Protein AF-0000000085012930 (afdb_homodimer)

Solvent-accessible surface area (backbone atoms only — not comparable to full-atom values): 17192 Å² total; per-residue (Å²): 130,87,69,68,70,46,66,66,47,45,48,47,48,32,53,52,50,41,43,54,53,31,50,56,53,44,70,64,42,48,64,59,41,26,70,72,63,74,41,51,68,67,51,46,51,52,53,49,32,33,73,73,61,33,30,29,58,66,48,34,12,64,72,69,70,45,59,57,70,59,38,47,52,45,49,52,50,36,33,74,70,51,27,32,43,77,38,71,30,88,90,38,75,84,40,59,32,45,40,67,29,75,58,22,49,51,49,50,52,49,45,51,53,50,47,45,50,53,47,44,74,74,52,56,82,52,56,62,69,50,44,50,51,29,36,52,30,49,53,56,46,51,60,57,63,74,49,56,75,60,57,62,53,50,58,56,66,74,92,129,86,70,68,70,46,67,68,47,45,47,48,49,32,53,52,49,41,44,54,52,30,49,55,52,44,69,64,42,47,64,57,41,25,70,72,64,74,42,50,69,68,52,48,50,50,52,48,33,33,73,72,63,33,29,29,57,65,47,34,13,62,73,70,68,44,58,56,71,58,39,46,53,46,48,52,51,36,33,74,72,52,27,34,40,77,40,70,30,89,90,39,75,84,40,58,32,45,42,67,31,75,59,23,49,51,48,50,53,50,44,51,55,50,46,47,50,52,47,43,74,74,52,57,81,53,55,61,69,49,42,51,51,29,36,53,29,49,53,55,46,51,60,56,63,71,50,57,74,59,57,62,52,49,59,56,66,74,94

InterPro domains:
  IPR000835 MarR-type HTH domain [PF12802] (39-95)
  IPR000835 MarR-type HTH domain [PS50995] (11-143)
  IPR000835 MarR-type HTH domain [SM00347] (32-131)
  IPR036388 Winged helix-like DNA-binding domain superfamily [G3DSA:1.10.10.10] (4-146)
  IPR036390 Winged helix DNA-binding domain superfamily [SSF46785] (5-145)
  IPR052526 HTH-type transcriptional regulators in bedaquiline tolerance [PTHR39515] (5-149)

Organism: Deinococcus geothermalis (strain DSM 11300 / CIP 105573 / AG-3a) (NCBI:txid319795)

Structure (mmCIF, N/CA/C/O backbone):
data_AF-0000000085012930-model_v1
#
loop_
_entity.id
_entity.type
_entity.pdbx_description
1 polymer 'Transcriptional regulator, MarR family'
#
loop_
_atom_site.group_PDB
_atom_site.id
_atom_site.type_symbol
_atom_site.label_atom_id
_atom_site.label_alt_id
_atom_site.label_comp_id
_atom_site.label_asym_id
_atom_site.label_entity_id
_atom_site.label_seq_id
_atom_site.pdbx_PDB_ins_code
_atom_site.Cartn_x
_atom_site.Cartn_y
_atom_site.Cartn_z
_atom_site.occupancy
_atom_site.B_iso_or_equiv
_atom_site.auth_seq_id
_atom_site.auth_comp_id
_atom_site.auth_asym_id
_atom_site.auth_atom_id
_atom_site.pdbx_PDB_model_num
ATOM 1 N N . MET A 1 1 ? 4.137 33.312 -6.48 1 32.06 1 MET A N 1
ATOM 2 C CA . MET A 1 1 ? 4.773 32.438 -7.473 1 32.06 1 MET A CA 1
ATOM 3 C C . MET A 1 1 ? 4.324 31 -7.305 1 32.06 1 MET A C 1
ATOM 5 O O . MET A 1 1 ? 4.531 30.391 -6.246 1 32.06 1 MET A O 1
ATOM 9 N N . SER A 1 2 ? 3.264 30.422 -7.773 1 41 2 SER A N 1
ATOM 10 C CA . SER A 1 2 ? 2.604 29.125 -7.887 1 41 2 SER A CA 1
ATOM 11 C C . SER A 1 2 ? 3.615 28.016 -8.141 1 41 2 SER A C 1
ATOM 13 O O . SER A 1 2 ? 3.941 27.719 -9.297 1 41 2 SER A O 1
ATOM 15 N N . SER A 1 3 ? 4.824 27.953 -7.504 1 46.06 3 SER A N 1
ATOM 16 C CA . SER A 1 3 ? 6.062 27.266 -7.855 1 46.06 3 SER A CA 1
ATOM 17 C C . SER A 1 3 ? 5.805 25.828 -8.281 1 46.06 3 SER A C 1
ATOM 19 O O . SER A 1 3 ? 5.082 25.094 -7.602 1 46.06 3 SER A O 1
ATOM 21 N N . SER A 1 4 ? 5.707 25.672 -9.547 1 53.28 4 SER A N 1
ATOM 22 C CA . SER A 1 4 ? 5.625 24.391 -10.234 1 53.28 4 SER A CA 1
ATOM 23 C C . SER A 1 4 ? 6.355 23.297 -9.453 1 53.28 4 SER A C 1
ATOM 25 O O . SER A 1 4 ? 7.512 23.484 -9.062 1 53.28 4 SER A O 1
ATOM 27 N N . PRO A 1 5 ? 5.547 22.484 -8.797 1 65.12 5 PRO A N 1
ATOM 28 C CA . PRO A 1 5 ? 6.254 21.469 -8.016 1 65.12 5 PRO A CA 1
ATOM 29 C C . PRO A 1 5 ? 7.492 20.938 -8.734 1 65.12 5 PRO A C 1
ATOM 31 O O . PRO A 1 5 ? 7.488 20.797 -9.961 1 65.12 5 PRO A O 1
ATOM 34 N N . SER A 1 6 ? 8.68 21.109 -8.164 1 75.75 6 SER A N 1
ATOM 35 C CA . SER A 1 6 ? 9.914 20.531 -8.664 1 75.75 6 SER A CA 1
ATOM 36 C C . SER A 1 6 ? 9.742 19.047 -8.961 1 75.75 6 SER A C 1
ATOM 38 O O . SER A 1 6 ? 8.828 18.406 -8.438 1 75.75 6 SER A O 1
ATOM 40 N N . PRO A 1 7 ? 10.352 18.625 -10 1 75.94 7 PRO A N 1
ATOM 41 C CA . PRO A 1 7 ? 10.32 17.188 -10.281 1 75.94 7 PRO A CA 1
ATOM 42 C C . PRO A 1 7 ? 10.438 16.344 -9.016 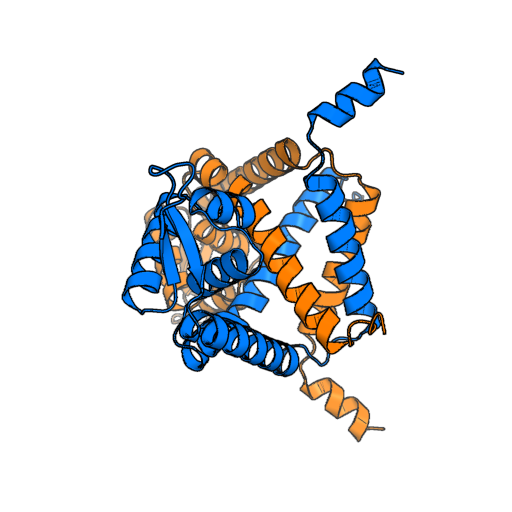1 75.94 7 PRO A C 1
ATOM 44 O O . PRO A 1 7 ? 9.773 15.312 -8.898 1 75.94 7 PRO A O 1
ATOM 47 N N . SER A 1 8 ? 11.203 16.922 -8.141 1 81.31 8 SER A N 1
ATOM 48 C CA . SER A 1 8 ? 11.352 16.203 -6.875 1 81.31 8 SER A CA 1
ATOM 49 C C . SER A 1 8 ? 10.062 16.234 -6.066 1 81.31 8 SER A C 1
ATOM 51 O O . SER A 1 8 ? 9.719 15.242 -5.402 1 81.31 8 SER A O 1
ATOM 53 N N . ASP A 1 9 ? 9.383 17.297 -6.273 1 89.31 9 ASP A N 1
ATOM 54 C CA . ASP A 1 9 ? 8.109 17.406 -5.566 1 89.31 9 ASP A CA 1
ATOM 55 C C . ASP A 1 9 ? 7.078 16.453 -6.145 1 89.31 9 ASP A C 1
ATOM 57 O O . ASP A 1 9 ? 6.301 15.844 -5.398 1 89.31 9 ASP A O 1
ATOM 61 N N . GLU A 1 10 ? 7.184 16.281 -7.453 1 94.12 10 GLU A N 1
ATOM 62 C CA . GLU A 1 10 ? 6.207 15.406 -8.094 1 94.12 10 GLU A CA 1
ATOM 63 C C . GLU A 1 10 ? 6.488 13.938 -7.762 1 94.12 10 GLU A C 1
ATOM 65 O O . GLU A 1 10 ? 5.559 13.141 -7.637 1 94.12 10 GLU A O 1
ATOM 70 N N . LEU A 1 11 ? 7.754 13.719 -7.637 1 95.25 11 LEU A N 1
ATOM 71 C CA . LEU A 1 11 ? 8.125 12.352 -7.281 1 95.25 11 LEU A CA 1
ATOM 72 C C . LEU A 1 11 ? 7.609 11.992 -5.891 1 95.25 11 LEU A C 1
ATOM 74 O O . LEU A 1 11 ? 7.023 10.922 -5.699 1 95.25 11 LEU A O 1
ATOM 78 N N . TYR A 1 12 ? 7.816 12.938 -5.02 1 93.25 12 TYR A N 1
ATOM 79 C CA . TYR A 1 12 ? 7.305 12.727 -3.67 1 93.25 12 TYR A CA 1
ATOM 80 C C . TYR A 1 12 ? 5.785 12.633 -3.67 1 93.25 12 TYR A C 1
ATOM 82 O O . TYR A 1 12 ? 5.211 11.781 -2.986 1 93.25 12 TYR A O 1
ATOM 90 N N . ALA A 1 13 ? 5.16 13.469 -4.422 1 93.25 13 ALA A N 1
ATOM 91 C CA . ALA A 1 13 ? 3.703 13.453 -4.539 1 93.25 13 ALA A CA 1
ATOM 92 C C . ALA A 1 13 ? 3.209 12.125 -5.105 1 93.25 13 ALA A C 1
ATOM 94 O O . ALA A 1 13 ? 2.182 11.602 -4.672 1 93.25 13 ALA A O 1
ATOM 95 N N . LEU A 1 14 ? 3.924 11.602 -6.02 1 96.25 14 LEU A N 1
ATOM 96 C CA . LEU A 1 14 ? 3.572 10.32 -6.621 1 96.25 14 LEU A CA 1
ATOM 97 C C . LEU A 1 14 ? 3.617 9.203 -5.586 1 96.25 14 LEU A C 1
ATOM 99 O O . LEU A 1 14 ? 2.688 8.398 -5.492 1 96.25 14 LEU A O 1
ATOM 103 N N . VAL A 1 15 ? 4.672 9.203 -4.824 1 94.75 15 VAL A N 1
ATOM 104 C CA . VAL A 1 15 ? 4.836 8.18 -3.791 1 94.75 15 VAL A CA 1
ATOM 105 C C . VAL A 1 15 ? 3.691 8.273 -2.785 1 94.75 15 VAL A C 1
ATOM 107 O O . VAL A 1 15 ? 3.049 7.273 -2.471 1 94.75 15 VAL A O 1
ATOM 110 N N . ARG A 1 16 ? 3.396 9.469 -2.377 1 89.56 16 ARG A N 1
ATOM 111 C CA . ARG A 1 16 ? 2.328 9.695 -1.409 1 89.56 16 ARG A CA 1
ATOM 112 C C . ARG A 1 16 ? 0.979 9.258 -1.975 1 89.56 16 ARG A C 1
ATOM 114 O O . ARG A 1 16 ? 0.188 8.617 -1.282 1 89.56 16 ARG A O 1
ATOM 121 N N . GLN A 1 17 ? 0.733 9.625 -3.158 1 92.25 17 GLN A N 1
ATOM 122 C CA . GLN A 1 17 ? -0.539 9.297 -3.795 1 92.25 17 GLN A CA 1
ATOM 123 C C . GLN A 1 17 ? -0.695 7.793 -3.971 1 92.25 17 GLN A C 1
ATOM 125 O O . GLN A 1 17 ? -1.785 7.25 -3.779 1 92.25 17 GLN A O 1
ATOM 130 N N . THR A 1 18 ? 0.34 7.109 -4.402 1 95.06 18 THR A N 1
ATOM 131 C CA . THR A 1 18 ? 0.319 5.66 -4.562 1 95.06 18 THR A CA 1
ATOM 132 C C . THR A 1 18 ? 0.008 4.973 -3.234 1 95.06 18 THR A C 1
ATOM 134 O O . THR A 1 18 ? -0.84 4.082 -3.176 1 95.06 18 THR A O 1
ATOM 137 N N . LEU A 1 19 ? 0.641 5.434 -2.18 1 90.88 19 LEU A N 1
ATOM 138 C CA . LEU A 1 19 ? 0.427 4.867 -0.853 1 90.88 19 LEU A CA 1
ATOM 139 C C . LEU A 1 19 ? -1.002 5.117 -0.38 1 90.88 19 LEU A C 1
ATOM 141 O O . LEU A 1 19 ? -1.626 4.234 0.213 1 90.88 19 LEU A O 1
ATOM 145 N N . ARG A 1 20 ? -1.507 6.305 -0.622 1 87.5 20 ARG A N 1
ATOM 146 C CA . ARG A 1 20 ? -2.877 6.641 -0.245 1 87.5 20 ARG A CA 1
ATOM 147 C C . ARG A 1 20 ? -3.877 5.738 -0.961 1 87.5 20 ARG A C 1
ATOM 149 O O . ARG A 1 20 ? -4.781 5.188 -0.333 1 87.5 20 ARG A O 1
ATOM 156 N N . LEU A 1 21 ? -3.701 5.598 -2.242 1 91.56 21 LEU A N 1
ATOM 157 C CA . LEU A 1 21 ? -4.605 4.766 -3.029 1 91.56 21 LEU A CA 1
ATOM 158 C C . LEU A 1 21 ? -4.512 3.305 -2.604 1 91.56 21 LEU A C 1
ATOM 160 O O . LEU A 1 21 ? -5.527 2.613 -2.51 1 91.56 21 LEU A O 1
ATOM 164 N N . SER A 1 22 ? -3.316 2.844 -2.346 1 92 22 SER A N 1
ATOM 165 C CA . SER A 1 22 ? -3.111 1.475 -1.888 1 92 22 SER A CA 1
ATOM 166 C C . SER A 1 22 ? -3.848 1.213 -0.578 1 92 22 SER A C 1
ATOM 168 O O . SER A 1 22 ? -4.41 0.133 -0.38 1 92 22 SER A O 1
ATOM 170 N N . ARG A 1 23 ? -3.854 2.129 0.326 1 86.94 23 ARG A N 1
ATOM 171 C CA . ARG A 1 23 ? -4.574 1.987 1.587 1 86.94 23 ARG A CA 1
ATOM 172 C C . ARG A 1 23 ? -6.074 1.853 1.348 1 86.94 23 ARG A C 1
ATOM 174 O O . ARG A 1 23 ? -6.746 1.062 2.014 1 86.94 23 ARG A O 1
ATOM 181 N N . ARG A 1 24 ? -6.578 2.596 0.46 1 87.06 24 ARG A N 1
ATOM 182 C CA . ARG A 1 24 ? -7.992 2.502 0.118 1 87.06 24 ARG A CA 1
ATOM 183 C C . ARG A 1 24 ? -8.328 1.125 -0.443 1 87.06 24 ARG A C 1
ATOM 185 O O . ARG A 1 24 ? -9.344 0.528 -0.071 1 87.06 24 ARG A O 1
ATOM 192 N N . PHE A 1 25 ? -7.508 0.643 -1.343 1 91.31 25 PHE A N 1
ATOM 193 C CA . PHE A 1 25 ? -7.711 -0.689 -1.903 1 91.31 25 PHE A CA 1
ATOM 194 C C . PHE A 1 25 ? -7.664 -1.749 -0.809 1 91.31 25 PHE A C 1
ATOM 196 O O . PHE A 1 25 ? -8.516 -2.639 -0.762 1 91.31 25 PHE A O 1
ATOM 203 N N . ARG A 1 26 ? -6.742 -1.675 0.074 1 88.12 26 ARG A N 1
ATOM 204 C CA . ARG A 1 26 ? -6.578 -2.648 1.148 1 88.12 26 ARG A CA 1
ATOM 205 C C . ARG A 1 26 ? -7.781 -2.633 2.086 1 88.12 26 ARG A C 1
ATOM 207 O O . ARG A 1 26 ? -8.219 -3.684 2.561 1 88.12 26 ARG A O 1
ATOM 214 N N . GLN A 1 27 ? -8.227 -1.513 2.383 1 84.44 27 GLN A N 1
ATOM 215 C CA . GLN A 1 27 ? -9.375 -1.372 3.271 1 84.44 27 GLN A CA 1
ATOM 216 C C . GLN A 1 27 ? -10.578 -2.143 2.738 1 84.44 27 GLN A C 1
ATOM 218 O O . GLN A 1 27 ? -11.367 -2.688 3.516 1 84.44 27 GLN A O 1
ATOM 223 N N . VAL A 1 28 ? -10.711 -2.162 1.451 1 87.25 28 VAL A N 1
ATOM 224 C CA . VAL A 1 28 ? -11.859 -2.793 0.809 1 87.25 28 VAL A CA 1
ATOM 225 C C . VAL A 1 28 ? -11.602 -4.285 0.63 1 87.25 28 VAL A C 1
ATOM 227 O O . VAL A 1 28 ? -12.523 -5.102 0.725 1 87.25 28 VAL A O 1
ATOM 230 N N . LEU A 1 29 ? -10.367 -4.633 0.455 1 88.94 29 LEU A N 1
ATOM 231 C CA . LEU A 1 29 ? -10.039 -5.984 0.017 1 88.94 29 LEU A CA 1
ATOM 232 C C . LEU A 1 29 ? -9.758 -6.891 1.211 1 88.94 29 LEU A C 1
ATOM 234 O O . LEU A 1 29 ? -10.148 -8.062 1.216 1 88.94 29 LEU A O 1
ATOM 238 N N . ASP A 1 30 ? -9.078 -6.43 2.193 1 86.75 30 ASP A N 1
ATOM 239 C CA . ASP A 1 30 ? -8.438 -7.289 3.184 1 86.75 30 ASP A CA 1
ATOM 240 C C . ASP A 1 30 ? -9.477 -8.109 3.949 1 86.75 30 ASP A C 1
ATOM 242 O O . ASP A 1 30 ? -9.477 -9.344 3.881 1 86.75 30 ASP A O 1
ATOM 246 N N . GLU A 1 31 ? -10.414 -7.465 4.594 1 83.38 31 GLU A N 1
ATOM 247 C CA . GLU A 1 31 ? -11.359 -8.172 5.453 1 83.38 31 GLU A CA 1
ATOM 248 C C . GLU A 1 31 ? -12.289 -9.07 4.637 1 83.38 31 GLU A C 1
ATOM 250 O O . GLU A 1 31 ? -12.422 -10.258 4.93 1 83.38 31 GLU A O 1
ATOM 255 N N . PRO A 1 32 ? -12.852 -8.57 3.531 1 84.38 32 PRO A N 1
ATOM 256 C CA . PRO A 1 32 ? -13.734 -9.438 2.746 1 84.38 32 PRO A CA 1
ATOM 257 C C . PRO A 1 32 ? -12.992 -10.625 2.137 1 84.38 32 PRO A C 1
ATOM 259 O O . PRO A 1 32 ? -13.555 -11.719 2.037 1 84.38 32 PRO A O 1
ATOM 262 N N . LEU A 1 33 ? -11.805 -10.43 1.778 1 85.06 33 LEU A N 1
ATOM 263 C CA . LEU A 1 33 ? -11.031 -11.516 1.191 1 85.06 33 LEU A CA 1
ATOM 264 C C . LEU A 1 33 ? -10.711 -12.578 2.236 1 85.06 33 LEU A C 1
ATOM 266 O O . LEU A 1 33 ? -10.867 -13.773 1.979 1 85.06 33 LEU A O 1
ATOM 270 N N . GLU A 1 34 ? -10.328 -12.102 3.381 1 85.62 34 GLU A N 1
ATOM 271 C CA . GLU A 1 34 ? -10.047 -13.031 4.477 1 85.62 34 GLU A CA 1
ATOM 272 C C . GLU A 1 34 ? -11.289 -13.836 4.84 1 85.62 34 GLU A C 1
ATOM 274 O O . GLU A 1 34 ? -11.203 -15.039 5.109 1 85.62 34 GLU A O 1
ATOM 279 N N . GLN A 1 35 ? -12.375 -13.195 4.816 1 85.31 35 GLN A N 1
ATOM 280 C CA . GLN A 1 35 ? -13.625 -13.859 5.152 1 85.31 35 GLN A CA 1
ATOM 281 C C . GLN A 1 35 ? -14.031 -14.852 4.066 1 85.31 35 GLN A C 1
ATOM 283 O O . GLN A 1 35 ? -14.555 -15.922 4.367 1 85.31 35 GLN A O 1
ATOM 288 N N . ALA A 1 36 ? -13.719 -14.555 2.867 1 82.38 36 ALA A N 1
ATOM 289 C CA . ALA A 1 36 ? -14.164 -15.367 1.738 1 82.38 36 ALA A CA 1
ATOM 290 C C . ALA A 1 36 ? -13.297 -16.609 1.594 1 82.38 36 ALA A C 1
ATOM 292 O O . ALA A 1 36 ? -13.773 -17.672 1.174 1 82.38 36 ALA A O 1
ATOM 293 N N . VAL A 1 37 ? -12.008 -16.578 1.907 1 81.75 37 VAL A N 1
ATOM 294 C CA . VAL A 1 37 ? -11.133 -17.688 1.56 1 81.75 37 VAL A CA 1
ATOM 295 C C . VAL A 1 37 ? -10.336 -18.125 2.785 1 81.75 37 VAL A C 1
ATOM 297 O O . VAL A 1 37 ? -9.594 -19.109 2.734 1 81.75 37 VAL A O 1
ATOM 300 N N . ASN A 1 38 ? -10.477 -17.531 3.895 1 86 38 ASN A N 1
ATOM 301 C CA . ASN A 1 38 ? -9.797 -17.812 5.152 1 86 38 ASN A CA 1
ATOM 302 C C . ASN A 1 38 ? -8.289 -17.672 5.023 1 86 38 ASN A C 1
ATOM 304 O O . ASN A 1 38 ? -7.531 -18.516 5.52 1 86 38 ASN A O 1
ATOM 308 N N . LEU A 1 39 ? -7.777 -16.891 4.188 1 89.56 39 LEU A N 1
ATOM 309 C CA . LEU A 1 39 ? -6.379 -16.5 3.998 1 89.56 39 LEU A CA 1
ATOM 310 C C . LEU A 1 39 ? -6.215 -14.992 4.086 1 89.56 39 LEU A C 1
ATOM 312 O O . LEU A 1 39 ? -7.059 -14.242 3.592 1 89.56 39 LEU A O 1
ATOM 316 N N . ASN A 1 40 ? -5.156 -14.594 4.727 1 86 40 ASN A N 1
ATOM 317 C CA . ASN A 1 40 ? -4.871 -13.164 4.703 1 86 40 ASN A CA 1
ATOM 318 C C . ASN A 1 40 ? -4.098 -12.766 3.447 1 86 40 ASN A C 1
ATOM 320 O O . ASN A 1 40 ? -3.703 -13.625 2.658 1 86 40 ASN A O 1
ATOM 324 N N . THR A 1 41 ? -3.922 -11.516 3.291 1 84.44 41 THR A N 1
ATOM 325 C CA . THR A 1 41 ? -3.373 -10.969 2.057 1 84.44 41 THR A CA 1
ATOM 326 C C . THR A 1 41 ? -1.965 -11.508 1.807 1 84.44 41 THR A C 1
ATOM 328 O O . THR A 1 41 ? -1.603 -11.805 0.668 1 84.44 41 THR A O 1
ATOM 331 N N . LYS A 1 42 ? -1.165 -11.602 2.871 1 88.56 42 LYS A N 1
ATOM 332 C CA . LYS A 1 42 ? 0.196 -12.102 2.689 1 88.56 42 LYS A CA 1
ATOM 333 C C . LYS A 1 42 ? 0.194 -13.57 2.273 1 88.56 42 LYS A C 1
ATOM 335 O O . LYS A 1 42 ? 1.013 -13.984 1.452 1 88.56 42 LYS A O 1
ATOM 340 N N . GLU A 1 43 ? -0.631 -14.297 2.873 1 91.69 43 GLU A N 1
ATOM 341 C CA . GLU A 1 43 ? -0.768 -15.703 2.514 1 91.69 43 GLU A CA 1
ATOM 342 C C . GLU A 1 43 ? -1.199 -15.867 1.059 1 91.69 43 GLU A C 1
ATOM 344 O O . GLU A 1 43 ? -0.684 -16.719 0.343 1 91.69 43 GLU A O 1
ATOM 349 N N . VAL A 1 44 ? -2.074 -15.039 0.645 1 88.62 44 VAL A N 1
ATOM 350 C CA . VAL A 1 44 ? -2.545 -15.039 -0.737 1 88.62 44 VAL A CA 1
ATOM 351 C C . VAL A 1 44 ? -1.389 -14.711 -1.678 1 88.62 44 VAL A C 1
ATOM 353 O O . VAL A 1 44 ? -1.233 -15.344 -2.725 1 88.62 44 VAL A O 1
ATOM 356 N N . LEU A 1 45 ? -0.654 -13.773 -1.323 1 89.19 45 LEU A N 1
ATOM 357 C CA . LEU A 1 45 ? 0.494 -13.375 -2.133 1 89.19 45 LEU A CA 1
ATOM 358 C C . LEU A 1 45 ? 1.473 -14.539 -2.289 1 89.19 45 LEU A C 1
ATOM 360 O O . LEU A 1 45 ? 1.986 -14.773 -3.385 1 89.19 45 LEU A O 1
ATOM 364 N N . VAL A 1 46 ? 1.705 -15.227 -1.211 1 92.69 46 VAL A N 1
ATOM 365 C CA . VAL A 1 46 ? 2.639 -16.344 -1.237 1 92.69 46 VAL A CA 1
ATOM 366 C C . VAL A 1 46 ? 2.098 -17.453 -2.143 1 92.69 46 VAL A C 1
ATOM 368 O O . VAL A 1 46 ? 2.814 -17.969 -3.006 1 92.69 46 VAL A O 1
ATOM 371 N N . LEU A 1 47 ? 0.837 -17.781 -1.994 1 92.56 47 LEU A N 1
ATOM 372 C CA . LEU A 1 47 ? 0.22 -18.766 -2.861 1 92.56 47 LEU A CA 1
ATOM 373 C C . LEU A 1 47 ? 0.329 -18.359 -4.324 1 92.56 47 LEU A C 1
ATOM 375 O O . LEU A 1 47 ? 0.638 -19.188 -5.188 1 92.56 47 LEU A O 1
ATOM 379 N N . GLY A 1 48 ? 0.057 -17.141 -4.492 1 90.62 48 GLY A N 1
ATOM 380 C CA . GLY A 1 48 ? 0.125 -16.625 -5.848 1 90.62 48 GLY A CA 1
ATOM 381 C C . GLY A 1 48 ? 1.513 -16.719 -6.453 1 90.62 48 GLY A C 1
ATOM 382 O O . GLY A 1 48 ? 1.663 -17.094 -7.617 1 90.62 48 GLY A O 1
ATOM 383 N N . ALA A 1 49 ? 2.455 -16.375 -5.73 1 91.69 49 ALA A N 1
ATOM 384 C CA . ALA A 1 49 ? 3.832 -16.438 -6.215 1 91.69 49 ALA A CA 1
ATOM 385 C C . ALA A 1 49 ? 4.223 -17.859 -6.57 1 91.69 49 ALA A C 1
ATOM 387 O O . ALA A 1 49 ? 4.832 -18.109 -7.613 1 91.69 49 ALA A O 1
ATOM 388 N N . VAL A 1 50 ? 3.867 -18.766 -5.738 1 92.88 50 VAL A N 1
ATOM 389 C CA . VAL A 1 50 ? 4.191 -20.172 -5.988 1 92.88 50 VAL A CA 1
ATOM 390 C C . VAL A 1 50 ? 3.492 -20.641 -7.262 1 92.88 50 VAL A C 1
ATOM 392 O O . VAL A 1 50 ? 4.094 -21.328 -8.086 1 92.88 50 VAL A O 1
ATOM 395 N N . MET 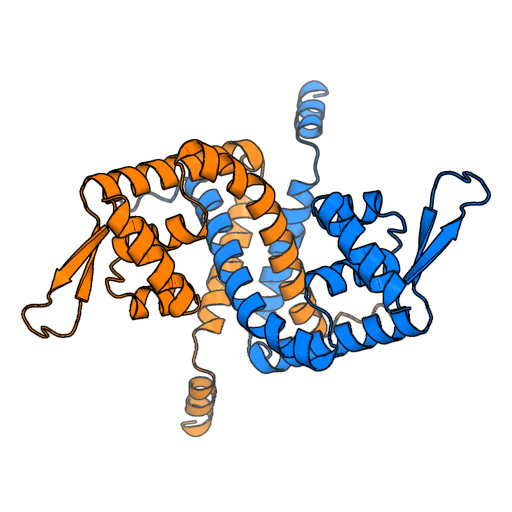A 1 51 ? 2.303 -20.234 -7.375 1 88.62 51 MET A N 1
ATOM 396 C CA . MET A 1 51 ? 1.546 -20.594 -8.57 1 88.62 51 MET A CA 1
ATOM 397 C C . MET A 1 51 ? 2.211 -20.031 -9.82 1 88.62 51 MET A C 1
ATOM 399 O O . MET A 1 51 ? 2.164 -20.641 -10.891 1 88.62 51 MET A O 1
ATOM 403 N N . ASP A 1 52 ? 2.811 -18.891 -9.68 1 88 52 ASP A N 1
ATOM 404 C CA . ASP A 1 52 ? 3.441 -18.203 -10.805 1 88 52 ASP A CA 1
ATOM 405 C C . ASP A 1 52 ? 4.824 -18.781 -11.094 1 88 52 ASP A C 1
ATOM 407 O O . ASP A 1 52 ? 5.496 -18.359 -12.031 1 88 52 ASP A O 1
ATOM 411 N N . GLY A 1 53 ? 5.273 -19.672 -10.273 1 89.25 53 GLY A N 1
ATOM 412 C CA . GLY A 1 53 ? 6.5 -20.391 -10.586 1 89.25 53 GLY A CA 1
ATOM 413 C C . GLY A 1 53 ? 7.637 -20.062 -9.641 1 89.25 53 GLY A C 1
ATOM 414 O O . GLY A 1 53 ? 8.734 -20.609 -9.773 1 89.25 53 GLY A O 1
ATOM 415 N N . PHE A 1 54 ? 7.406 -19.141 -8.75 1 92.12 54 PHE A N 1
ATOM 416 C CA . PHE A 1 54 ? 8.406 -18.891 -7.715 1 92.12 54 PHE A CA 1
ATOM 417 C C . PHE A 1 54 ? 8.359 -19.984 -6.652 1 92.12 54 PHE A C 1
ATOM 419 O O . PHE A 1 54 ? 7.559 -19.922 -5.719 1 92.12 54 PHE A O 1
ATOM 426 N N . ASP A 1 55 ? 9.242 -20.922 -6.758 1 90.19 55 ASP A N 1
ATOM 427 C CA . ASP A 1 55 ? 9.016 -22.203 -6.078 1 90.19 55 ASP A CA 1
ATOM 428 C C . ASP A 1 55 ? 9.961 -22.359 -4.887 1 90.19 55 ASP A C 1
ATOM 430 O O . ASP A 1 55 ? 10.148 -23.469 -4.383 1 90.19 55 ASP A O 1
ATOM 434 N N . THR A 1 56 ? 10.641 -21.344 -4.438 1 90.94 56 THR A N 1
ATOM 435 C CA . THR A 1 56 ? 11.406 -21.359 -3.195 1 90.94 56 THR A CA 1
ATOM 436 C C . THR A 1 56 ? 11.016 -20.188 -2.299 1 90.94 56 THR A C 1
ATOM 438 O O . THR A 1 56 ? 10.586 -19.141 -2.789 1 90.94 56 THR A O 1
ATOM 441 N N . PRO A 1 57 ? 11.172 -20.453 -0.994 1 90.62 57 PRO A N 1
ATOM 442 C CA . PRO A 1 57 ? 10.906 -19.312 -0.1 1 90.62 57 PRO A CA 1
ATOM 443 C C . PRO A 1 57 ? 11.695 -18.062 -0.471 1 90.62 57 PRO A C 1
ATOM 445 O O . PRO A 1 57 ? 11.172 -16.953 -0.39 1 90.62 57 PRO A O 1
ATOM 448 N N . GLY A 1 58 ? 12.914 -18.234 -0.909 1 90.88 58 GLY A N 1
ATOM 449 C CA . GLY A 1 58 ? 13.742 -17.125 -1.336 1 90.88 58 GLY A CA 1
ATOM 450 C C . GLY A 1 58 ? 13.211 -16.406 -2.564 1 90.88 58 GLY A C 1
ATOM 451 O O . GLY A 1 58 ? 13.164 -15.18 -2.607 1 90.88 58 GLY A O 1
ATOM 452 N N . ALA A 1 59 ? 12.758 -17.172 -3.537 1 91.19 59 ALA A N 1
ATOM 453 C CA . ALA A 1 59 ? 12.195 -16.609 -4.762 1 91.19 59 ALA A CA 1
ATOM 454 C C . ALA A 1 59 ? 10.891 -15.875 -4.48 1 91.19 59 ALA A C 1
ATOM 456 O O . ALA A 1 59 ? 10.625 -14.82 -5.062 1 91.19 59 ALA A O 1
ATOM 457 N N . VAL A 1 60 ? 10.109 -16.438 -3.6 1 92.38 60 VAL A N 1
ATOM 458 C CA . VAL A 1 60 ? 8.844 -15.82 -3.215 1 92.38 60 VAL A CA 1
ATOM 459 C C . VAL A 1 60 ? 9.109 -14.5 -2.502 1 92.38 60 VAL A C 1
ATOM 461 O O . VAL A 1 60 ? 8.477 -13.484 -2.807 1 92.38 60 VAL A O 1
ATOM 464 N N . ALA A 1 61 ? 10.055 -14.547 -1.599 1 91.06 61 ALA A N 1
ATOM 465 C CA . ALA A 1 61 ? 10.422 -13.344 -0.844 1 91.06 61 ALA A CA 1
ATOM 466 C C . ALA A 1 61 ? 10.883 -12.234 -1.775 1 91.06 61 ALA A C 1
ATOM 468 O O . ALA A 1 61 ? 10.445 -11.086 -1.649 1 91.06 61 ALA A O 1
ATOM 469 N N . GLU A 1 62 ? 11.688 -12.531 -2.762 1 85.94 62 GLU A N 1
ATOM 470 C CA . GLU A 1 62 ? 12.219 -11.562 -3.717 1 85.94 62 GLU A CA 1
ATOM 471 C C . GLU A 1 62 ? 11.117 -11.016 -4.621 1 85.94 62 GLU A C 1
ATOM 473 O O . GLU A 1 62 ? 11.07 -9.82 -4.887 1 85.94 62 GLU A O 1
ATOM 478 N N . HIS A 1 63 ? 10.273 -11.906 -4.996 1 82.88 63 HIS A N 1
ATOM 479 C CA . HIS A 1 63 ? 9.203 -11.531 -5.918 1 82.88 63 HIS A CA 1
ATOM 480 C C . HIS A 1 63 ? 8.266 -10.516 -5.289 1 82.88 63 HIS A C 1
ATOM 482 O O . HIS A 1 63 ? 7.863 -9.547 -5.938 1 82.88 63 HIS A O 1
ATOM 488 N N . HIS A 1 64 ? 7.879 -10.727 -4.051 1 82.81 64 HIS A N 1
ATOM 489 C CA . HIS A 1 64 ? 6.898 -9.859 -3.404 1 82.81 64 HIS A CA 1
ATOM 490 C C . HIS A 1 64 ? 7.582 -8.836 -2.502 1 82.81 64 HIS A C 1
ATOM 492 O O . HIS A 1 64 ? 6.91 -8.031 -1.85 1 82.81 64 HIS A O 1
ATOM 498 N N . ARG A 1 65 ? 8.898 -8.898 -2.447 1 79.12 65 ARG A N 1
ATOM 499 C CA . ARG A 1 65 ? 9.656 -7.996 -1.587 1 79.12 65 ARG A CA 1
ATOM 500 C C . ARG A 1 65 ? 9.195 -8.102 -0.139 1 79.12 65 ARG A C 1
ATOM 502 O O . ARG A 1 65 ? 8.859 -7.094 0.487 1 79.12 65 ARG A O 1
ATOM 509 N N . LEU A 1 66 ? 9.078 -9.234 0.338 1 85.56 66 LEU A N 1
ATOM 510 C CA . LEU A 1 66 ? 8.758 -9.57 1.723 1 85.56 66 LEU A CA 1
ATOM 511 C C . LEU A 1 66 ? 9.984 -10.102 2.451 1 85.56 66 LEU A C 1
ATOM 513 O O . LEU A 1 66 ? 10.859 -10.719 1.835 1 85.56 66 LEU A O 1
ATOM 517 N N . PRO A 1 67 ? 10.055 -9.852 3.787 1 85.44 67 PRO A N 1
ATOM 518 C CA . PRO A 1 67 ? 11.148 -10.453 4.559 1 85.44 67 PRO A CA 1
ATOM 519 C C . PRO A 1 67 ? 11.125 -11.984 4.52 1 85.44 67 PRO A C 1
ATOM 521 O O . PRO A 1 67 ? 10.062 -12.586 4.621 1 85.44 67 PRO A O 1
ATOM 524 N N . ALA A 1 68 ? 12.305 -12.586 4.402 1 89.81 68 ALA A N 1
ATOM 525 C CA . ALA A 1 68 ? 12.438 -14.039 4.27 1 89.81 68 ALA A CA 1
ATOM 526 C C . ALA A 1 68 ? 11.805 -14.758 5.457 1 89.81 68 ALA A C 1
ATOM 528 O O . ALA A 1 68 ? 11.094 -15.742 5.285 1 89.81 68 ALA A O 1
ATOM 529 N N . PRO A 1 69 ? 12.023 -14.266 6.637 1 92.81 69 PRO A N 1
ATOM 530 C CA . PRO A 1 69 ? 11.398 -14.945 7.773 1 92.81 69 PRO A CA 1
ATOM 531 C C . PRO A 1 69 ? 9.875 -14.938 7.699 1 92.81 69 PRO A C 1
ATOM 533 O O . PRO A 1 69 ? 9.227 -15.898 8.125 1 92.81 69 PRO A O 1
ATOM 536 N N . THR A 1 70 ? 9.328 -13.859 7.172 1 92.5 70 THR A N 1
ATOM 537 C CA . THR A 1 70 ? 7.887 -13.75 7 1 92.5 70 THR A CA 1
ATOM 538 C C . THR A 1 70 ? 7.379 -14.789 6.004 1 92.5 70 THR A C 1
ATOM 540 O O . THR A 1 70 ? 6.391 -15.484 6.266 1 92.5 70 THR A O 1
ATOM 543 N N . VAL A 1 71 ? 8.055 -14.898 4.906 1 94.25 71 VAL A N 1
ATOM 544 C CA . VAL A 1 71 ? 7.672 -15.852 3.873 1 94.25 71 VAL A CA 1
ATOM 545 C C . VAL A 1 71 ? 7.793 -17.281 4.41 1 94.25 71 VAL A C 1
ATOM 547 O O . VAL A 1 71 ? 6.91 -18.109 4.188 1 94.25 71 VAL A O 1
ATOM 550 N N . THR A 1 72 ? 8.852 -17.547 5.133 1 94 72 THR A N 1
ATOM 551 C CA . THR A 1 72 ? 9.07 -18.875 5.691 1 94 72 THR A CA 1
ATOM 552 C C . THR A 1 72 ? 7.941 -19.266 6.645 1 94 72 THR A C 1
ATOM 554 O O . THR A 1 72 ? 7.426 -20.375 6.594 1 94 72 THR A O 1
ATOM 557 N N . ARG A 1 73 ? 7.578 -18.344 7.445 1 95.81 73 ARG A N 1
ATOM 558 C CA . ARG A 1 73 ? 6.48 -18.578 8.383 1 95.81 73 ARG A CA 1
ATOM 559 C C . ARG A 1 73 ? 5.18 -18.859 7.637 1 95.81 73 ARG A C 1
ATOM 561 O O . ARG A 1 73 ? 4.441 -19.781 7.996 1 95.81 73 ARG A O 1
ATOM 568 N N . ILE A 1 74 ? 4.953 -18.109 6.66 1 95.56 74 ILE A N 1
ATOM 569 C CA . ILE A 1 74 ? 3.719 -18.234 5.895 1 95.56 74 ILE A CA 1
ATOM 570 C C . ILE A 1 74 ? 3.719 -19.562 5.145 1 95.56 74 ILE A C 1
ATOM 572 O O . ILE A 1 74 ? 2.701 -20.266 5.098 1 95.56 74 ILE A O 1
ATOM 576 N N . VAL A 1 75 ? 4.832 -19.891 4.598 1 95.25 75 VAL A N 1
ATOM 577 C CA . VAL A 1 75 ? 4.965 -21.156 3.881 1 95.25 75 VAL A CA 1
ATOM 578 C C . VAL A 1 75 ? 4.695 -22.328 4.832 1 95.25 75 VAL A C 1
ATOM 580 O O . VAL A 1 75 ? 3.957 -23.25 4.496 1 95.25 75 VAL A O 1
ATOM 583 N N . SER A 1 76 ? 5.297 -22.297 5.973 1 95.69 76 SER A N 1
ATOM 584 C CA . SER A 1 76 ? 5.082 -23.328 6.973 1 95.69 76 SER A CA 1
ATOM 585 C C . SER A 1 76 ? 3.607 -23.438 7.352 1 95.69 76 SER A C 1
ATOM 587 O O . SER A 1 76 ? 3.064 -24.531 7.461 1 95.69 76 SER A O 1
ATOM 589 N N . LYS A 1 77 ? 2.996 -22.328 7.516 1 95.75 77 LYS A N 1
ATOM 590 C CA . LYS A 1 77 ? 1.577 -22.281 7.855 1 95.75 77 LYS A CA 1
ATOM 591 C C . LYS A 1 77 ? 0.728 -22.891 6.742 1 95.75 77 LYS A C 1
ATOM 593 O O . LYS A 1 77 ? -0.14 -23.734 7 1 95.75 77 LYS A O 1
ATOM 598 N N . LEU A 1 78 ? 0.992 -22.5 5.543 1 95.81 78 LEU A N 1
ATOM 599 C CA . LEU A 1 78 ? 0.223 -22.969 4.395 1 95.81 78 LEU A CA 1
ATOM 600 C C . LEU A 1 78 ? 0.448 -24.453 4.156 1 95.81 78 LEU A C 1
ATOM 602 O O . LEU A 1 78 ? -0.469 -25.172 3.742 1 95.81 78 LEU A O 1
ATOM 606 N N . ALA A 1 79 ? 1.698 -24.875 4.383 1 95.31 79 ALA A N 1
ATOM 607 C CA . ALA A 1 79 ? 1.99 -26.312 4.301 1 95.31 79 ALA A CA 1
ATOM 608 C C . ALA A 1 79 ? 1.222 -27.094 5.367 1 95.31 79 ALA A C 1
ATOM 610 O O . ALA A 1 79 ? 0.677 -28.156 5.09 1 95.31 79 ALA A O 1
ATOM 611 N N . GLY A 1 80 ? 1.231 -26.547 6.527 1 95.5 80 GLY A N 1
ATOM 612 C CA . GLY A 1 80 ? 0.472 -27.156 7.613 1 95.5 80 GLY A CA 1
ATOM 613 C C . GLY A 1 80 ? -1.014 -27.25 7.32 1 95.5 80 GLY A C 1
ATOM 614 O O . GLY A 1 80 ? -1.691 -28.156 7.801 1 95.5 80 GLY A O 1
ATOM 615 N N . GLN A 1 81 ? -1.542 -26.328 6.473 1 94.88 81 GLN A N 1
ATOM 616 C CA . GLN A 1 81 ? -2.951 -26.297 6.094 1 94.88 81 GLN A CA 1
ATOM 617 C C . GLN A 1 81 ? -3.211 -27.172 4.867 1 94.88 81 GLN A C 1
ATOM 619 O O . GLN A 1 81 ? -4.348 -27.266 4.398 1 94.88 81 GLN A O 1
ATOM 624 N N . GLY A 1 82 ? -2.113 -27.766 4.316 1 95.75 82 GLY A N 1
ATOM 625 C CA . GLY A 1 82 ? -2.24 -28.656 3.172 1 95.75 82 GLY A CA 1
ATOM 626 C C . GLY A 1 82 ? -2.389 -27.922 1.855 1 95.75 82 GLY A C 1
ATOM 627 O O . GLY A 1 82 ? -2.83 -28.5 0.86 1 95.75 82 GLY A O 1
ATOM 628 N N . LEU A 1 83 ? -2.061 -26.672 1.799 1 95.88 83 LEU A N 1
ATOM 629 C CA . LEU A 1 83 ? -2.227 -25.875 0.594 1 95.88 83 LEU A CA 1
ATOM 630 C C . LEU A 1 83 ? -0.944 -25.859 -0.231 1 95.88 83 LEU A C 1
ATOM 632 O O . LEU A 1 83 ? -0.977 -25.578 -1.433 1 95.88 83 LEU A O 1
ATOM 636 N N . LEU A 1 84 ? 0.14 -26.031 0.493 1 95.31 84 LEU A N 1
ATOM 637 C CA . LEU A 1 84 ? 1.47 -26.094 -0.105 1 95.31 84 LEU A CA 1
ATOM 638 C C . LEU A 1 84 ? 2.188 -27.375 0.305 1 95.31 84 LEU A C 1
ATOM 640 O O . LEU A 1 84 ? 1.885 -27.953 1.352 1 95.31 84 LEU A O 1
ATOM 644 N N . GLU A 1 85 ? 3.078 -27.812 -0.498 1 95.12 85 GLU A N 1
ATOM 645 C CA . GLU A 1 85 ? 3.979 -28.906 -0.137 1 95.12 85 GLU A CA 1
ATOM 646 C C . GLU A 1 85 ? 5.422 -28.578 -0.512 1 95.12 85 GLU A C 1
ATOM 648 O O . GLU A 1 85 ? 5.668 -27.828 -1.451 1 95.12 85 GLU A O 1
ATOM 653 N N . ARG A 1 86 ? 6.258 -29.078 0.297 1 91.44 86 ARG A N 1
ATOM 654 C CA . ARG A 1 86 ? 7.688 -28.969 0.025 1 91.44 86 ARG A CA 1
ATOM 655 C C . ARG A 1 86 ? 8.203 -30.234 -0.663 1 91.44 86 ARG A C 1
ATOM 657 O O . ARG A 1 86 ? 7.926 -31.344 -0.214 1 91.44 86 ARG A O 1
ATOM 664 N N . ILE A 1 87 ? 8.758 -29.938 -1.804 1 88.19 87 ILE A N 1
ATOM 665 C CA . ILE A 1 87 ? 9.266 -31.094 -2.551 1 88.19 87 ILE A CA 1
ATOM 666 C C . ILE A 1 87 ? 10.789 -31 -2.646 1 88.19 87 ILE A C 1
ATOM 668 O O . ILE A 1 87 ? 11.344 -29.938 -2.92 1 88.19 87 ILE A O 1
ATOM 672 N N . SER A 1 88 ? 11.414 -32.094 -2.195 1 80.94 88 SER A N 1
ATOM 673 C CA . SER A 1 88 ? 12.875 -32.156 -2.287 1 80.94 88 SER A CA 1
ATOM 674 C C . SER A 1 88 ? 13.336 -32.125 -3.738 1 80.94 88 SER A C 1
ATOM 676 O O . SER A 1 88 ? 12.703 -32.719 -4.609 1 80.94 88 SER A O 1
ATOM 678 N N . ASP A 1 89 ? 14.18 -31.156 -4.047 1 72.44 89 ASP A N 1
ATOM 679 C CA . ASP A 1 89 ? 14.805 -31.109 -5.363 1 72.44 89 ASP A CA 1
ATOM 680 C C . ASP A 1 89 ? 15.781 -32.281 -5.551 1 72.44 89 ASP A C 1
ATOM 682 O O . ASP A 1 89 ? 16.734 -32.438 -4.773 1 72.44 89 ASP A O 1
ATOM 686 N N . PRO A 1 90 ? 15.422 -33.094 -6.469 1 73.25 90 PRO A N 1
ATOM 687 C CA . PRO A 1 90 ? 16.312 -34.25 -6.68 1 73.25 90 PRO A CA 1
ATOM 688 C C . PRO A 1 90 ? 17.75 -33.812 -6.988 1 73.25 90 PRO A C 1
ATOM 690 O O . PRO A 1 90 ? 18.703 -34.531 -6.68 1 73.25 90 PRO A O 1
ATOM 693 N N . ALA A 1 91 ? 17.859 -32.688 -7.613 1 75.75 91 ALA A N 1
ATOM 694 C CA . ALA A 1 91 ? 19.188 -32.25 -8.023 1 75.75 91 ALA A CA 1
ATOM 695 C C . ALA A 1 91 ? 19.906 -31.531 -6.879 1 75.75 91 ALA A C 1
ATOM 697 O O . ALA A 1 91 ? 21.125 -31.391 -6.895 1 75.75 91 ALA A O 1
ATOM 698 N N . ASP A 1 92 ? 19.203 -31.016 -6.062 1 71.5 92 ASP A N 1
ATOM 699 C CA . ASP A 1 92 ? 19.75 -30.344 -4.891 1 71.5 92 ASP A CA 1
ATOM 700 C C . ASP A 1 92 ? 18.922 -30.625 -3.645 1 71.5 92 ASP A C 1
ATOM 702 O O . ASP A 1 92 ? 17.953 -29.938 -3.367 1 71.5 92 ASP A O 1
ATOM 706 N N . LEU A 1 93 ? 19.328 -31.672 -2.955 1 66.94 93 LEU A N 1
ATOM 707 C CA . LEU A 1 93 ? 18.562 -32.188 -1.83 1 66.94 93 LEU A CA 1
ATOM 708 C C . LEU A 1 93 ? 18.406 -31.141 -0.737 1 66.94 93 LEU A C 1
ATOM 710 O O . LEU A 1 93 ? 17.547 -31.266 0.125 1 66.94 93 LEU A O 1
ATOM 714 N N . ARG A 1 94 ? 19.219 -30.078 -0.896 1 66.62 94 ARG A N 1
ATOM 715 C CA . ARG A 1 94 ? 19.156 -29.031 0.127 1 66.62 94 ARG A CA 1
ATOM 716 C C . ARG A 1 94 ? 18.109 -27.984 -0.225 1 66.62 94 ARG A C 1
ATOM 718 O O . ARG A 1 94 ? 17.688 -27.203 0.634 1 66.62 94 ARG A O 1
ATOM 725 N N . ARG A 1 95 ? 17.703 -28.141 -1.394 1 74 95 ARG A N 1
ATOM 726 C CA . ARG A 1 95 ? 16.766 -27.125 -1.82 1 74 95 ARG A CA 1
ATOM 727 C C . ARG A 1 95 ? 15.328 -27.656 -1.812 1 74 95 ARG A C 1
ATOM 729 O O . ARG A 1 95 ? 15.062 -28.719 -2.375 1 74 95 ARG A O 1
ATOM 736 N N . GLN A 1 96 ? 14.57 -27.125 -0.896 1 80.69 96 GLN A N 1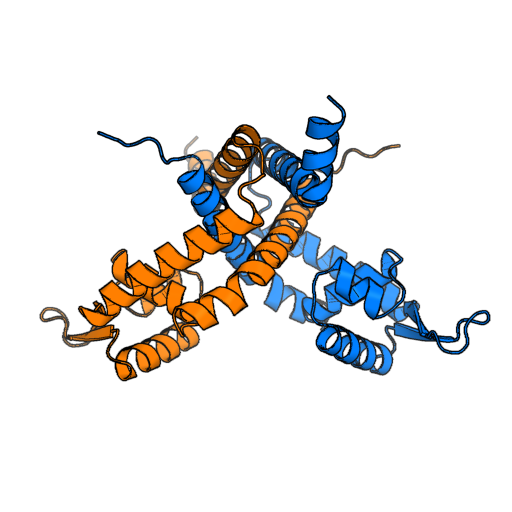
ATOM 737 C CA . GLN A 1 96 ? 13.156 -27.469 -0.915 1 80.69 96 GLN A CA 1
ATOM 738 C C . GLN A 1 96 ? 12.367 -26.531 -1.82 1 80.69 96 GLN A C 1
ATOM 740 O O . GLN A 1 96 ? 12.531 -25.312 -1.739 1 80.69 96 GLN A O 1
ATOM 745 N N . ARG A 1 97 ? 11.766 -27.219 -2.834 1 91.06 97 ARG A N 1
ATOM 746 C CA . ARG A 1 97 ? 10.914 -26.469 -3.744 1 91.06 97 ARG A CA 1
ATOM 747 C C . ARG A 1 97 ? 9.469 -26.453 -3.258 1 91.06 97 ARG A C 1
ATOM 749 O O . ARG A 1 97 ? 9.023 -27.391 -2.6 1 91.06 97 ARG A O 1
ATOM 756 N N . LEU A 1 98 ? 8.797 -25.375 -3.516 1 94.75 98 LEU A N 1
ATOM 757 C CA . LEU A 1 98 ? 7.406 -25.203 -3.113 1 94.75 98 LEU A CA 1
ATOM 758 C C . LEU A 1 98 ? 6.465 -25.516 -4.27 1 94.75 98 LEU A C 1
ATOM 760 O O . LEU A 1 98 ? 6.723 -25.125 -5.41 1 94.75 98 LEU A O 1
ATOM 764 N N . ARG A 1 99 ? 5.48 -26.297 -3.98 1 94.5 99 ARG A N 1
ATOM 765 C CA . ARG A 1 99 ? 4.426 -26.594 -4.945 1 94.5 99 ARG A CA 1
ATOM 766 C C . ARG A 1 99 ? 3.049 -26.484 -4.301 1 94.5 99 ARG A C 1
ATOM 768 O O . ARG A 1 99 ? 2.869 -26.875 -3.143 1 94.5 99 ARG A O 1
ATOM 775 N N . LEU A 1 100 ? 2.189 -26.016 -5.172 1 95.62 100 LEU A N 1
ATOM 776 C CA . LEU A 1 100 ? 0.816 -26 -4.676 1 95.62 100 LEU A CA 1
ATOM 777 C C . LEU A 1 100 ? 0.215 -27.406 -4.707 1 95.62 100 LEU A C 1
ATOM 779 O O . LEU A 1 100 ? 0.442 -28.172 -5.656 1 95.62 100 LEU A O 1
ATOM 783 N N . THR A 1 101 ? -0.49 -27.781 -3.688 1 96.19 101 THR A N 1
ATOM 784 C CA . THR A 1 101 ? -1.363 -28.938 -3.742 1 96.19 101 THR A CA 1
ATOM 785 C C . THR A 1 101 ? -2.629 -28.641 -4.539 1 96.19 101 THR A C 1
ATOM 787 O O . THR A 1 101 ? -2.891 -27.484 -4.875 1 96.19 101 THR A O 1
ATOM 790 N N . PRO A 1 102 ? -3.385 -29.688 -4.91 1 95.94 102 PRO A N 1
ATOM 791 C CA . PRO A 1 102 ? -4.68 -29.422 -5.539 1 95.94 102 PRO A CA 1
ATOM 792 C C . PRO A 1 102 ? -5.555 -28.484 -4.707 1 95.94 102 PRO A C 1
ATOM 794 O O . PRO A 1 102 ? -6.227 -27.609 -5.254 1 95.94 102 PRO A O 1
ATOM 797 N N . ALA A 1 103 ? -5.445 -28.672 -3.434 1 95 103 ALA A N 1
ATOM 798 C CA . ALA A 1 103 ? -6.188 -27.797 -2.533 1 95 103 ALA A CA 1
ATOM 799 C C . ALA A 1 103 ? -5.645 -26.375 -2.586 1 95 103 ALA A C 1
ATOM 801 O O . ALA A 1 103 ? -6.406 -25.406 -2.512 1 95 103 ALA A O 1
ATOM 802 N N . GLY A 1 104 ? -4.332 -26.25 -2.689 1 94.5 104 GLY A N 1
ATOM 803 C CA . GLY A 1 104 ? -3.699 -24.953 -2.822 1 94.5 104 GLY A CA 1
ATOM 804 C C . GLY A 1 104 ? -4.078 -24.234 -4.105 1 94.5 104 GLY A C 1
ATOM 805 O O . GLY A 1 104 ? -4.328 -23.031 -4.094 1 94.5 104 GLY A O 1
ATOM 806 N N . GLU A 1 105 ? -4.176 -24.984 -5.164 1 93.69 105 GLU A N 1
ATOM 807 C CA . GLU A 1 105 ? -4.586 -24.438 -6.445 1 93.69 105 GLU A CA 1
ATOM 808 C C . GLU A 1 105 ? -6.035 -23.953 -6.398 1 93.69 105 GLU A C 1
ATOM 810 O O . GLU A 1 105 ? -6.355 -22.875 -6.902 1 93.69 105 GLU A O 1
ATOM 815 N N . ALA A 1 106 ? -6.82 -24.797 -5.789 1 93.12 106 ALA A N 1
ATOM 816 C CA . ALA A 1 106 ? -8.227 -24.438 -5.645 1 93.12 106 ALA A CA 1
ATOM 817 C C . ALA A 1 106 ? -8.383 -23.172 -4.797 1 93.12 106 ALA A C 1
ATOM 819 O O . ALA A 1 106 ? -9.195 -22.297 -5.113 1 93.12 106 ALA A O 1
ATOM 820 N N . ALA A 1 107 ? -7.582 -23.078 -3.77 1 91.12 107 ALA A N 1
ATOM 821 C CA . ALA A 1 107 ? -7.613 -21.906 -2.904 1 91.12 107 ALA A CA 1
ATOM 822 C C . ALA A 1 107 ? -7.203 -20.656 -3.672 1 91.12 107 ALA A C 1
ATOM 824 O O . ALA A 1 107 ? -7.82 -19.594 -3.518 1 91.12 107 ALA A O 1
ATOM 825 N N . ARG A 1 108 ? -6.191 -20.75 -4.434 1 89.5 108 ARG A N 1
ATOM 826 C CA . ARG A 1 108 ? -5.715 -19.625 -5.223 1 89.5 108 ARG A CA 1
ATOM 827 C C . ARG A 1 108 ? -6.773 -19.172 -6.223 1 89.5 108 ARG A C 1
ATOM 829 O O . ARG A 1 108 ? -6.965 -17.969 -6.422 1 89.5 108 ARG A O 1
ATOM 836 N N . VAL A 1 109 ? -7.43 -20.125 -6.867 1 89.31 109 VAL A N 1
ATOM 837 C CA . VAL A 1 109 ? -8.477 -19.797 -7.828 1 89.31 109 VAL A CA 1
ATOM 838 C C . VAL A 1 109 ? -9.625 -19.078 -7.121 1 89.31 109 VAL A C 1
ATOM 840 O O . VAL A 1 109 ? -10.133 -18.078 -7.613 1 89.31 109 VAL A O 1
ATOM 843 N N . ARG A 1 110 ? -9.953 -19.594 -5.957 1 91.19 110 ARG A N 1
ATOM 844 C CA . ARG A 1 110 ? -11.023 -18.984 -5.176 1 91.19 110 ARG A CA 1
ATOM 845 C C . ARG A 1 110 ? -10.648 -17.578 -4.723 1 91.19 110 ARG A C 1
ATOM 847 O O . ARG A 1 110 ? -11.477 -16.672 -4.73 1 91.19 110 ARG A O 1
ATOM 854 N N . THR A 1 111 ? -9.453 -17.406 -4.32 1 89.38 111 THR A N 1
ATOM 855 C CA . THR A 1 111 ? -8.984 -16.094 -3.857 1 89.38 111 THR A CA 1
ATOM 856 C C . THR A 1 111 ? -9.023 -15.078 -4.988 1 89.38 111 THR A C 1
ATOM 858 O O . THR A 1 111 ? -9.453 -13.938 -4.789 1 89.38 111 THR A O 1
ATOM 861 N N . ARG A 1 112 ? -8.578 -15.508 -6.125 1 87.88 112 ARG A N 1
ATOM 862 C CA . ARG A 1 112 ? -8.586 -14.609 -7.281 1 87.88 112 ARG A CA 1
ATOM 863 C C . ARG A 1 112 ? -10.008 -14.219 -7.656 1 87.88 112 ARG A C 1
ATOM 865 O O . ARG A 1 112 ? -10.281 -13.047 -7.938 1 87.88 112 ARG A O 1
ATOM 872 N N . ALA A 1 113 ? -10.867 -15.195 -7.684 1 91.56 113 ALA A N 1
ATOM 873 C CA . ALA A 1 113 ? -12.258 -14.93 -8.023 1 91.56 113 ALA A CA 1
ATOM 874 C C . ALA A 1 113 ? -12.898 -13.992 -7.008 1 91.56 113 ALA A C 1
ATOM 876 O O . ALA A 1 113 ? -13.602 -13.047 -7.383 1 91.56 113 ALA A O 1
ATOM 877 N N . ALA A 1 114 ? -12.641 -14.25 -5.754 1 92 114 ALA A N 1
ATOM 878 C CA . ALA A 1 114 ? -13.188 -13.406 -4.695 1 92 114 ALA A CA 1
ATOM 879 C C . ALA A 1 114 ? -12.648 -11.984 -4.789 1 92 114 ALA A C 1
ATOM 881 O O . ALA A 1 114 ? -13.398 -11.016 -4.664 1 92 114 ALA A O 1
ATOM 882 N N . ALA A 1 115 ? -11.367 -11.875 -5.016 1 91.31 115 ALA A N 1
ATOM 883 C CA . ALA A 1 115 ? -10.75 -10.562 -5.137 1 91.31 115 ALA A CA 1
ATOM 884 C C . ALA A 1 115 ? -11.336 -9.789 -6.312 1 91.31 115 ALA A C 1
ATOM 886 O O . ALA A 1 115 ? -11.633 -8.594 -6.191 1 91.31 115 ALA A O 1
ATOM 887 N N . HIS A 1 116 ? -11.484 -10.469 -7.387 1 92.12 116 HIS A N 1
ATOM 888 C CA . HIS A 1 116 ? -12.078 -9.852 -8.57 1 92.12 116 HIS A CA 1
ATOM 889 C C . HIS A 1 116 ? -13.477 -9.328 -8.281 1 92.12 116 HIS A C 1
ATOM 891 O O . HIS A 1 116 ? -13.82 -8.211 -8.664 1 92.12 116 HIS A O 1
ATOM 897 N N . GLU A 1 117 ? -14.234 -10.109 -7.605 1 93.38 117 GLU A N 1
ATOM 898 C CA . GLU A 1 117 ? -15.609 -9.734 -7.273 1 93.38 117 GLU A CA 1
ATOM 899 C C . GLU A 1 117 ? -15.641 -8.516 -6.352 1 93.38 117 GLU A C 1
ATOM 901 O O . GLU A 1 117 ? -16.453 -7.605 -6.547 1 93.38 117 GLU A O 1
ATOM 906 N N . ILE A 1 118 ? -14.812 -8.516 -5.363 1 92.25 118 ILE A N 1
ATOM 907 C CA . ILE A 1 118 ? -14.758 -7.414 -4.402 1 92.25 118 ILE A CA 1
ATOM 908 C C . ILE A 1 118 ? -14.352 -6.125 -5.117 1 92.25 118 ILE A C 1
ATOM 910 O O . ILE A 1 118 ? -14.977 -5.082 -4.93 1 92.25 118 ILE A O 1
ATOM 914 N N . VAL A 1 119 ? -13.32 -6.258 -5.949 1 94.19 119 VAL A N 1
ATOM 915 C CA . VAL A 1 119 ? -12.805 -5.105 -6.68 1 94.19 119 VAL A CA 1
ATOM 916 C C . VAL A 1 119 ? -13.891 -4.551 -7.602 1 94.19 119 VAL A C 1
ATOM 918 O O . VAL A 1 119 ? -14.133 -3.342 -7.629 1 94.19 119 VAL A O 1
ATOM 921 N N . GLN A 1 120 ? -14.547 -5.41 -8.273 1 93.69 120 GLN A N 1
ATOM 922 C CA . GLN A 1 120 ? -15.594 -4.988 -9.195 1 93.69 120 GLN A CA 1
ATOM 923 C C . GLN A 1 120 ? -16.766 -4.348 -8.453 1 93.69 120 GLN A C 1
ATOM 925 O O . GLN A 1 120 ? -17.312 -3.338 -8.898 1 93.69 120 GLN A O 1
ATOM 930 N N . ALA A 1 121 ? -17.141 -4.895 -7.336 1 92.38 121 ALA A N 1
ATOM 931 C CA . ALA A 1 121 ? -18.266 -4.398 -6.559 1 92.38 121 ALA A CA 1
ATOM 932 C C . ALA A 1 121 ? -18 -2.992 -6.031 1 92.38 121 ALA A C 1
ATOM 934 O O . ALA A 1 121 ? -18.906 -2.162 -5.961 1 92.38 121 ALA A O 1
ATOM 935 N N . HIS A 1 122 ? -16.781 -2.684 -5.746 1 92 122 HIS A N 1
ATOM 936 C CA . HIS A 1 122 ? -16.484 -1.429 -5.066 1 92 122 HIS A CA 1
ATOM 937 C C . HIS A 1 122 ? -15.938 -0.389 -6.039 1 92 122 HIS A C 1
ATOM 939 O O . HIS A 1 122 ? -16.125 0.813 -5.836 1 92 122 HIS A O 1
ATOM 945 N N . PHE A 1 123 ? -15.289 -0.847 -7.102 1 94.25 123 PHE A N 1
ATOM 946 C CA . PHE A 1 123 ? -14.578 0.107 -7.938 1 94.25 123 PHE A CA 1
ATOM 947 C C . PHE A 1 123 ? -14.992 -0.038 -9.398 1 94.25 123 PHE A C 1
ATOM 949 O O . PHE A 1 123 ? -14.414 0.604 -10.281 1 94.25 123 PHE A O 1
ATOM 956 N N . GLY A 1 124 ? -15.891 -0.889 -9.68 1 93.44 124 GLY A N 1
ATOM 957 C CA . GLY A 1 124 ? -16.344 -1.148 -11.039 1 93.44 124 GLY A CA 1
ATOM 958 C C . GLY A 1 124 ? -16.953 0.068 -11.703 1 93.44 124 GLY A C 1
ATOM 959 O O . GLY A 1 124 ? -17.109 0.101 -12.93 1 93.44 124 GLY A O 1
ATOM 960 N N . HIS A 1 125 ? -17.297 1.123 -10.953 1 92.75 125 HIS A N 1
ATOM 961 C CA . HIS A 1 125 ? -17.906 2.34 -11.484 1 92.75 125 HIS A CA 1
ATOM 962 C C . HIS A 1 125 ? -16.859 3.258 -12.102 1 92.75 125 HIS A C 1
ATOM 964 O O . HIS A 1 125 ? -17.203 4.219 -12.797 1 92.75 125 HIS A O 1
ATOM 970 N N . LEU A 1 126 ? -15.609 3.008 -11.867 1 94.12 126 LEU A N 1
ATOM 971 C CA . LEU A 1 126 ? -14.547 3.848 -12.414 1 94.12 126 LEU A CA 1
ATOM 972 C C . LEU A 1 126 ? -14.531 3.791 -13.938 1 94.12 126 LEU A C 1
ATOM 974 O O . LEU A 1 126 ? -14.703 2.721 -14.523 1 94.12 126 LEU A O 1
ATOM 978 N N . PRO A 1 127 ? -14.375 4.949 -14.578 1 94.38 127 PRO A N 1
ATOM 979 C CA . PRO A 1 127 ? -14.344 4.965 -16.031 1 94.38 127 PRO A CA 1
ATOM 980 C C . PRO A 1 127 ? -13.227 4.098 -16.609 1 94.38 127 PRO A C 1
ATOM 982 O O . PRO A 1 127 ? -12.062 4.266 -16.266 1 94.38 127 PRO A O 1
ATOM 985 N N . PRO A 1 128 ? -13.562 3.209 -17.531 1 94.88 128 PRO A N 1
ATOM 986 C CA . PRO A 1 128 ? -12.57 2.287 -18.094 1 94.88 128 PRO A CA 1
ATOM 987 C C . PRO A 1 128 ? -11.375 3.008 -18.703 1 94.88 128 PRO A C 1
ATOM 989 O O . PRO A 1 128 ? -10.242 2.521 -18.625 1 94.88 128 PRO A O 1
ATOM 992 N N . ALA A 1 129 ? -11.617 4.152 -19.281 1 95.44 129 ALA A N 1
ATOM 993 C CA . ALA A 1 129 ? -10.531 4.906 -19.906 1 95.44 129 ALA A CA 1
ATOM 994 C C . ALA A 1 129 ? -9.523 5.375 -18.859 1 95.44 129 ALA A C 1
ATOM 996 O O . ALA A 1 129 ? -8.312 5.387 -19.109 1 95.44 129 ALA A O 1
ATOM 997 N N . GLN A 1 130 ? -10.008 5.758 -17.703 1 96.06 130 GLN A N 1
ATOM 998 C CA . GLN A 1 130 ? -9.133 6.199 -16.625 1 96.06 130 GLN A CA 1
ATOM 999 C C . GLN A 1 130 ? -8.367 5.027 -16.016 1 96.06 130 GLN A C 1
ATOM 1001 O O . GLN A 1 130 ? -7.188 5.148 -15.68 1 96.06 130 GLN A O 1
ATOM 1006 N N . VAL A 1 131 ? -9.062 3.924 -15.93 1 97.06 131 VAL A N 1
ATOM 1007 C CA . VAL A 1 131 ? -8.43 2.711 -15.43 1 97.06 131 VAL A CA 1
ATOM 1008 C C . VAL A 1 131 ? -7.285 2.303 -16.344 1 97.06 131 VAL A C 1
ATOM 1010 O O . VAL A 1 131 ? -6.164 2.059 -15.891 1 97.06 131 VAL A O 1
ATOM 1013 N N . HIS A 1 132 ? -7.578 2.318 -17.578 1 96.75 132 HIS A N 1
ATOM 1014 C CA . HIS A 1 132 ? -6.57 1.938 -18.562 1 96.75 132 HIS A CA 1
ATOM 1015 C C . HIS A 1 132 ? -5.379 2.889 -18.531 1 96.75 132 HIS A C 1
ATOM 1017 O O . HIS A 1 132 ? -4.23 2.449 -18.531 1 96.75 132 HIS A O 1
ATOM 1023 N N . ALA A 1 133 ? -5.613 4.188 -18.5 1 96.75 133 ALA A N 1
ATOM 1024 C CA . ALA A 1 133 ? -4.551 5.195 -18.484 1 96.75 133 ALA A CA 1
ATOM 1025 C C . ALA A 1 133 ? -3.674 5.051 -17.25 1 96.75 133 ALA A C 1
ATOM 1027 O O . ALA A 1 133 ? -2.447 5.133 -17.344 1 96.75 133 ALA A O 1
ATOM 1028 N N . THR A 1 134 ? -4.336 4.836 -16.125 1 97.75 134 THR A N 1
ATOM 1029 C CA . THR A 1 134 ? -3.602 4.727 -14.867 1 97.75 134 THR A CA 1
ATOM 1030 C C . THR A 1 134 ? -2.766 3.451 -14.844 1 97.75 134 THR A C 1
ATOM 1032 O O . THR A 1 134 ? -1.593 3.479 -14.461 1 97.75 134 THR A O 1
ATOM 1035 N N . LEU A 1 135 ? -3.357 2.336 -15.281 1 97.31 135 LEU A N 1
ATOM 1036 C CA . LEU A 1 135 ? -2.637 1.068 -15.336 1 97.31 135 LEU A CA 1
ATOM 1037 C C . LEU A 1 135 ? -1.421 1.17 -16.25 1 97.31 135 LEU A C 1
ATOM 1039 O O . LEU A 1 135 ? -0.322 0.754 -15.875 1 97.31 135 LEU A O 1
ATOM 1043 N N . THR A 1 136 ? -1.606 1.732 -17.391 1 97.06 136 THR A N 1
ATOM 1044 C CA . THR A 1 136 ? -0.531 1.88 -18.375 1 97.06 136 THR A CA 1
ATOM 1045 C C . THR A 1 136 ? 0.603 2.729 -17.797 1 97.06 136 THR A C 1
ATOM 1047 O O . THR A 1 136 ? 1.777 2.381 -17.938 1 97.06 136 THR A O 1
ATOM 1050 N N . ALA A 1 137 ? 0.274 3.83 -17.172 1 97.5 137 ALA A N 1
ATOM 1051 C CA . ALA A 1 137 ? 1.273 4.707 -16.578 1 97.5 137 ALA A CA 1
ATOM 1052 C C . ALA A 1 137 ? 2.047 3.986 -15.477 1 97.5 137 ALA A C 1
ATOM 1054 O O . ALA A 1 137 ? 3.271 4.109 -15.383 1 97.5 137 ALA A O 1
ATOM 1055 N N . LEU A 1 138 ? 1.309 3.25 -14.641 1 96.88 138 LEU A N 1
ATOM 1056 C CA . LEU A 1 138 ? 1.938 2.506 -13.555 1 96.88 138 LEU A CA 1
ATOM 1057 C C . LEU A 1 138 ? 2.895 1.451 -14.102 1 96.88 138 LEU A C 1
ATOM 1059 O O . LEU A 1 138 ? 3.998 1.277 -13.578 1 96.88 138 LEU A O 1
ATOM 1063 N N . GLU A 1 139 ? 2.496 0.726 -15.117 1 93.94 139 GLU A N 1
ATOM 1064 C CA . GLU A 1 139 ? 3.324 -0.315 -15.719 1 93.94 139 GLU A CA 1
ATOM 1065 C C . GLU A 1 139 ? 4.594 0.273 -16.328 1 93.94 139 GLU A C 1
ATOM 1067 O O . GLU A 1 139 ? 5.676 -0.3 -16.188 1 93.94 139 GLU A O 1
ATOM 1072 N N . ARG A 1 140 ? 4.449 1.371 -16.984 1 94.25 140 ARG A N 1
ATOM 1073 C CA . ARG A 1 140 ? 5.609 2.045 -17.562 1 94.25 140 ARG A CA 1
ATOM 1074 C C . ARG A 1 140 ? 6.586 2.484 -16.484 1 94.25 140 ARG A C 1
ATOM 1076 O O . ARG A 1 140 ? 7.801 2.334 -16.625 1 94.25 140 ARG A O 1
ATOM 1083 N N . LEU A 1 141 ? 6.055 3.018 -15.414 1 94.75 141 LEU A N 1
ATOM 1084 C CA . LEU A 1 141 ? 6.879 3.457 -14.297 1 94.75 141 LEU A CA 1
ATOM 1085 C C . LEU A 1 141 ? 7.617 2.279 -13.672 1 94.75 141 LEU A C 1
ATOM 1087 O O . LEU A 1 141 ? 8.805 2.379 -13.367 1 94.75 141 LEU A O 1
ATOM 1091 N N . GLU A 1 142 ? 6.918 1.183 -13.469 1 90.06 142 GLU A N 1
ATOM 1092 C CA . GLU A 1 142 ? 7.516 -0.009 -12.875 1 90.06 142 GLU A CA 1
ATOM 1093 C C . GLU A 1 142 ? 8.664 -0.54 -13.734 1 90.06 142 GLU A C 1
ATOM 1095 O O . GLU A 1 142 ? 9.672 -1.017 -13.203 1 90.06 142 GLU A O 1
ATOM 1100 N N . ALA A 1 143 ? 8.492 -0.515 -14.992 1 88.19 143 ALA A N 1
ATOM 1101 C CA . ALA A 1 143 ? 9.539 -0.961 -15.906 1 88.19 143 ALA A CA 1
ATOM 1102 C C . ALA A 1 143 ? 10.812 -0.141 -15.727 1 88.19 143 ALA A C 1
ATOM 1104 O O . ALA A 1 143 ? 11.922 -0.656 -15.898 1 88.19 143 ALA A O 1
ATOM 1105 N N . SER A 1 144 ? 10.633 1.078 -15.352 1 89.12 144 SER A N 1
ATOM 1106 C CA . SER A 1 144 ? 11.773 1.971 -15.156 1 89.12 144 SER A CA 1
ATOM 1107 C C . SER A 1 144 ? 12.414 1.762 -13.789 1 89.12 144 SER A C 1
ATOM 1109 O O . SER A 1 144 ? 13.539 2.207 -13.547 1 89.12 144 SER A O 1
ATOM 1111 N N . LEU A 1 145 ? 11.633 1.215 -12.797 1 85.06 145 LEU A N 1
ATOM 1112 C CA . LEU A 1 145 ? 12.164 0.928 -11.469 1 85.06 145 LEU A CA 1
ATOM 1113 C C . LEU A 1 145 ? 13.141 -0.24 -11.516 1 85.06 145 LEU A C 1
ATOM 1115 O O . LEU A 1 145 ? 14.109 -0.276 -10.75 1 85.06 145 LEU A O 1
ATOM 1119 N N . ALA A 1 146 ? 12.836 -1.363 -12.188 1 67.81 146 ALA A N 1
ATOM 1120 C CA . ALA A 1 146 ? 13.625 -2.584 -12.312 1 67.81 146 ALA A CA 1
ATOM 1121 C C . ALA A 1 146 ? 14.984 -2.297 -12.945 1 67.81 146 ALA A C 1
ATOM 1123 O O . ALA A 1 146 ? 15.906 -3.109 -12.852 1 67.81 146 ALA A O 1
ATOM 1124 N N . LEU A 1 147 ? 15.102 -1.228 -13.625 1 56.03 147 LEU A N 1
ATOM 1125 C CA . LEU A 1 147 ? 16.359 -0.993 -14.336 1 56.03 147 LEU A CA 1
ATOM 1126 C C . LEU A 1 147 ? 17.484 -0.698 -13.359 1 56.03 147 LEU A C 1
ATOM 1128 O O . LEU A 1 147 ? 17.344 0.143 -12.469 1 56.03 147 LEU A O 1
ATOM 1132 N N . PRO A 1 148 ? 18.406 -1.63 -13.109 1 49.59 148 PRO A N 1
ATOM 1133 C CA . PRO A 1 148 ? 19.578 -1.421 -12.266 1 49.59 148 PRO A CA 1
ATOM 1134 C C . PRO A 1 148 ? 20.203 -0.04 -12.453 1 49.59 148 PRO A C 1
ATOM 1136 O O . PRO A 1 148 ? 20.141 0.522 -13.555 1 49.59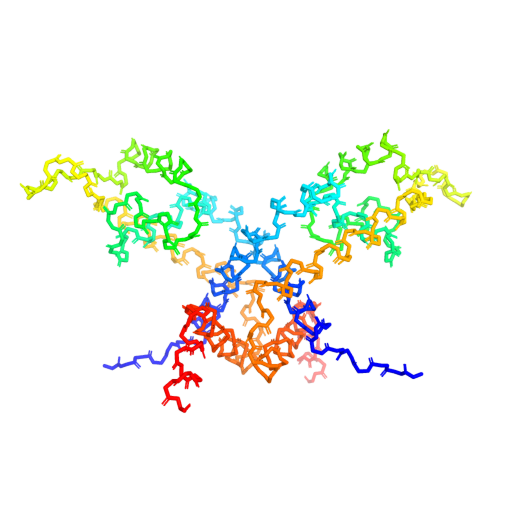 148 PRO A O 1
ATOM 1139 N N . GLN A 1 149 ? 20.188 0.801 -11.359 1 47.22 149 GLN A N 1
ATOM 1140 C CA . GLN A 1 149 ? 20.906 2.068 -11.43 1 47.22 149 GLN A CA 1
ATOM 1141 C C . GLN A 1 149 ? 22.094 1.964 -12.367 1 47.22 149 GLN A C 1
ATOM 1143 O O . GLN A 1 149 ? 22.5 2.951 -12.992 1 47.22 149 GLN A O 1
ATOM 1148 N N . ASP A 1 150 ? 22.766 0.911 -12.289 1 42.97 150 ASP A N 1
ATOM 1149 C CA . ASP A 1 150 ? 24.031 0.739 -12.992 1 42.97 150 ASP A CA 1
ATOM 1150 C C . ASP A 1 150 ? 23.844 0.844 -14.508 1 42.97 150 ASP A C 1
ATOM 1152 O O . ASP A 1 150 ? 24.766 1.224 -15.227 1 42.97 150 ASP 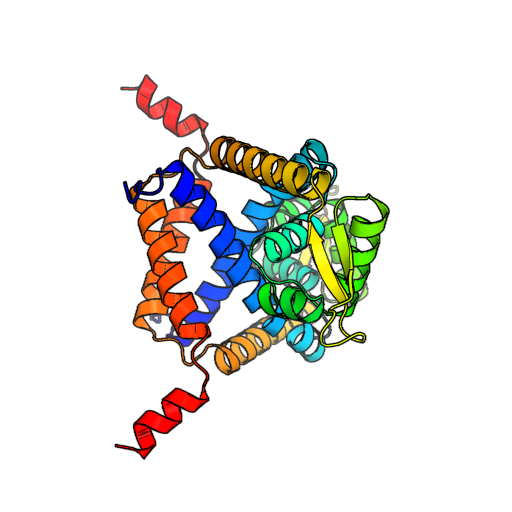A O 1
ATOM 1156 N N . GLN A 1 151 ? 22.828 0.359 -14.938 1 41.56 151 GLN A N 1
ATOM 1157 C CA . GLN A 1 151 ? 22.797 0.392 -16.406 1 41.56 151 GLN A CA 1
ATOM 1158 C C . GLN A 1 151 ? 22.641 1.819 -16.922 1 41.56 151 GLN A C 1
ATOM 1160 O O . GLN A 1 151 ? 22.766 2.068 -18.109 1 41.56 151 GLN A O 1
ATOM 1165 N N . GLN A 1 152 ? 22.031 2.65 -16.203 1 40.34 152 GLN A N 1
ATOM 1166 C CA . GLN A 1 152 ? 22.109 3.998 -16.75 1 40.34 152 GLN A CA 1
ATOM 1167 C C . GLN A 1 152 ? 23.562 4.465 -16.844 1 40.34 152 GLN A C 1
ATOM 1169 O O . GLN A 1 152 ? 23.891 5.348 -17.641 1 40.34 152 GLN A O 1
ATOM 1174 N N . SER A 1 153 ? 24.359 4.039 -15.922 1 42 153 SER A N 1
ATOM 1175 C CA . SER A 1 153 ? 25.75 4.438 -16.062 1 42 153 SER A CA 1
ATOM 1176 C C . SER A 1 153 ? 26.391 3.791 -17.297 1 42 153 SER A C 1
ATOM 1178 O O . SER A 1 153 ? 27.359 4.316 -17.844 1 42 153 SER A O 1
ATOM 1180 N N . LEU A 1 154 ? 26.016 2.631 -17.562 1 40.16 154 LEU A N 1
ATOM 1181 C CA . LEU A 1 154 ? 26.734 1.98 -18.656 1 40.16 154 LEU A CA 1
ATOM 1182 C C . LEU A 1 154 ? 26.422 2.646 -19.984 1 40.16 154 LEU A C 1
ATOM 1184 O O . LEU A 1 154 ? 27.234 2.604 -20.922 1 40.16 154 LEU A O 1
ATOM 1188 N N . GLU A 1 155 ? 25.25 3.096 -20.109 1 43.16 155 GLU A N 1
ATOM 1189 C CA . GLU A 1 155 ? 25.016 3.67 -21.422 1 43.16 155 GLU A CA 1
ATOM 1190 C C . GLU A 1 155 ? 25.719 5.02 -21.562 1 43.16 155 GLU A C 1
ATOM 1192 O O . GLU A 1 155 ? 25.984 5.469 -22.688 1 43.16 155 GLU A O 1
ATOM 1197 N N . GLU A 1 156 ? 25.922 5.727 -20.453 1 45.28 156 GLU A N 1
ATOM 1198 C CA . GLU A 1 156 ? 26.672 6.969 -20.625 1 45.28 156 GLU A CA 1
ATOM 1199 C C . GLU A 1 156 ? 28.156 6.695 -20.875 1 45.28 156 GLU A C 1
ATOM 1201 O O . GLU A 1 156 ? 28.859 7.539 -21.422 1 45.28 156 GLU A O 1
ATOM 1206 N N . VAL A 1 157 ? 28.672 5.605 -20.266 1 40.47 157 VAL A N 1
ATOM 1207 C CA . VAL A 1 157 ? 30.109 5.426 -20.484 1 40.47 157 VAL A CA 1
ATOM 1208 C C . VAL A 1 157 ? 30.344 4.949 -21.922 1 40.47 157 VAL A C 1
ATOM 1210 O O . VAL A 1 157 ? 31.469 5.02 -22.422 1 40.47 157 VAL A O 1
ATOM 1213 N N . SER A 1 158 ? 29.453 4.094 -22.297 1 43 158 SER A N 1
ATOM 1214 C CA . SER A 1 158 ? 29.797 3.59 -23.625 1 43 158 SER A CA 1
ATOM 1215 C C . SER A 1 158 ? 29.469 4.613 -24.703 1 43 158 SER A C 1
ATOM 1217 O O . SER A 1 158 ? 29.797 4.414 -25.875 1 43 158 SER A O 1
ATOM 1219 N N . ALA A 1 159 ? 28.781 5.719 -24.281 1 36.62 159 ALA A N 1
ATOM 1220 C CA . ALA A 1 159 ? 28.781 6.715 -25.344 1 36.62 159 ALA A CA 1
ATOM 1221 C C . ALA A 1 159 ? 29.984 7.641 -25.234 1 36.62 159 ALA A C 1
ATOM 1223 O O . ALA A 1 159 ? 30.375 8.023 -24.125 1 36.62 159 ALA A O 1
ATOM 1224 N N . MET B 1 1 ? -6.707 -16.766 -29.016 1 32.09 1 MET B N 1
ATOM 1225 C CA . MET B 1 1 ? -7.465 -15.531 -28.875 1 32.09 1 MET B CA 1
ATOM 1226 C C . MET B 1 1 ? -6.895 -14.664 -27.75 1 32.09 1 MET B C 1
ATOM 1228 O O . MET B 1 1 ? -6.887 -15.07 -26.594 1 32.09 1 MET B O 1
ATOM 1232 N N . SER B 1 2 ? -5.895 -13.844 -27.812 1 41.38 2 SER B N 1
ATOM 1233 C CA . SER B 1 2 ? -5.188 -12.836 -27.031 1 41.38 2 SER B CA 1
ATOM 1234 C C . SER B 1 2 ? -6.152 -12 -26.203 1 41.38 2 SER B C 1
ATOM 1236 O O . SER B 1 2 ? -6.645 -10.969 -26.672 1 41.38 2 SER B O 1
ATOM 1238 N N . SER B 1 3 ? -7.23 -12.547 -25.578 1 46.62 3 SER B N 1
ATOM 1239 C CA . SER B 1 3 ? -8.453 -11.922 -25.094 1 46.62 3 SER B CA 1
ATOM 1240 C C . SER B 1 3 ? -8.156 -10.648 -24.297 1 46.62 3 SER B C 1
ATOM 1242 O O . SER B 1 3 ? -7.289 -10.648 -23.422 1 46.62 3 SER B O 1
ATOM 1244 N N . SER B 1 4 ? -8.203 -9.586 -25 1 53.81 4 SER B N 1
ATOM 1245 C CA . SER B 1 4 ? -8.133 -8.227 -24.469 1 53.81 4 SER B CA 1
ATOM 1246 C C . SER B 1 4 ? -8.68 -8.164 -23.047 1 53.81 4 SER B C 1
ATOM 1248 O O . SER B 1 4 ? -9.781 -8.648 -22.781 1 53.81 4 SER B O 1
ATOM 1250 N N . PRO B 1 5 ? -7.746 -8.078 -22.109 1 65.25 5 PRO B N 1
ATOM 1251 C CA . PRO B 1 5 ? -8.273 -8.055 -20.75 1 65.25 5 PRO B CA 1
ATOM 1252 C C . PRO B 1 5 ? -9.555 -7.238 -20.625 1 65.25 5 PRO B C 1
ATOM 1254 O O . PRO B 1 5 ? -9.711 -6.211 -21.297 1 65.25 5 PRO B O 1
ATOM 1257 N N . SER B 1 6 ? -10.656 -7.879 -20.219 1 75.88 6 SER B N 1
ATOM 1258 C CA . SER B 1 6 ? -11.914 -7.191 -19.922 1 75.88 6 SER B CA 1
ATOM 1259 C C . SER B 1 6 ? -11.68 -6.008 -19 1 75.88 6 SER B C 1
ATOM 1261 O O . SER B 1 6 ? -10.664 -5.941 -18.297 1 75.88 6 SER B O 1
ATOM 1263 N N . PRO B 1 7 ? -12.414 -4.98 -19.266 1 76.56 7 PRO B N 1
ATOM 1264 C CA . PRO B 1 7 ? -12.328 -3.854 -18.328 1 76.56 7 PRO B CA 1
ATOM 1265 C C . PRO B 1 7 ? -12.219 -4.297 -16.875 1 76.56 7 PRO B C 1
ATOM 1267 O O . PRO B 1 7 ? -11.492 -3.682 -16.094 1 76.56 7 PRO B O 1
ATOM 1270 N N . SER B 1 8 ? -12.891 -5.383 -16.656 1 81.56 8 SER B N 1
ATOM 1271 C CA . SER B 1 8 ? -12.828 -5.91 -15.297 1 81.56 8 SER B CA 1
ATOM 1272 C C . SER B 1 8 ? -11.445 -6.465 -14.984 1 81.56 8 SER B C 1
ATOM 1274 O O . SER B 1 8 ? -10.953 -6.328 -13.859 1 81.56 8 SER B O 1
ATOM 1276 N N . ASP B 1 9 ? -10.852 -6.953 -16.031 1 89.5 9 ASP B N 1
ATOM 1277 C CA . ASP B 1 9 ? -9.508 -7.484 -15.844 1 89.5 9 ASP B CA 1
ATOM 1278 C C . ASP B 1 9 ? -8.5 -6.359 -15.609 1 89.5 9 ASP B C 1
ATOM 1280 O O . ASP B 1 9 ? -7.594 -6.5 -14.781 1 89.5 9 ASP B O 1
ATOM 1284 N N . GLU B 1 10 ? -8.781 -5.266 -16.281 1 94.25 10 GLU B N 1
ATOM 1285 C CA . GLU B 1 10 ? -7.848 -4.152 -16.141 1 94.25 10 GLU B CA 1
ATOM 1286 C C . GLU B 1 10 ? -7.98 -3.488 -14.773 1 94.25 10 GLU B C 1
ATOM 1288 O O . GLU B 1 10 ? -6.996 -3.012 -14.211 1 94.25 10 GLU B O 1
ATOM 1293 N N . LEU B 1 11 ? -9.203 -3.512 -14.352 1 95.38 11 LEU B N 1
ATOM 1294 C CA . LEU B 1 11 ? -9.43 -2.936 -13.031 1 95.38 11 LEU B CA 1
ATOM 1295 C C . LEU B 1 11 ? -8.711 -3.738 -11.953 1 95.38 11 LEU B C 1
ATOM 1297 O O . LEU B 1 11 ? -8.031 -3.166 -11.094 1 95.38 11 LEU B O 1
ATOM 1301 N N . TYR B 1 12 ? -8.859 -5.031 -12.109 1 93.38 12 TYR B N 1
ATOM 1302 C CA . TYR B 1 12 ? -8.164 -5.898 -11.172 1 93.38 12 TYR B CA 1
ATOM 1303 C C . TYR B 1 12 ? -6.652 -5.738 -11.305 1 93.38 12 TYR B C 1
ATOM 1305 O O . TYR B 1 12 ? -5.934 -5.688 -10.305 1 93.38 12 TYR B O 1
ATOM 1313 N N . ALA B 1 13 ? -6.176 -5.656 -12.5 1 93.56 13 ALA B N 1
ATOM 1314 C CA . ALA B 1 13 ? -4.754 -5.465 -12.758 1 93.56 13 ALA B CA 1
ATOM 1315 C C . ALA B 1 13 ? -4.258 -4.148 -12.164 1 93.56 13 ALA B C 1
ATOM 1317 O O . ALA B 1 13 ? -3.148 -4.082 -11.633 1 93.56 13 ALA B O 1
ATOM 1318 N N . LEU B 1 14 ? -5.062 -3.16 -12.242 1 96.31 14 LEU B N 1
ATOM 1319 C CA . LEU B 1 14 ? -4.715 -1.855 -11.688 1 96.31 14 LEU B CA 1
ATOM 1320 C C . LEU B 1 14 ? -4.547 -1.936 -10.172 1 96.31 14 LEU B C 1
ATOM 1322 O O . LEU B 1 14 ? -3.562 -1.432 -9.625 1 96.31 14 LEU B O 1
ATOM 1326 N N . VAL B 1 15 ? -5.488 -2.588 -9.555 1 94.94 15 VAL B N 1
ATOM 1327 C CA . VAL B 1 15 ? -5.445 -2.74 -8.102 1 94.94 15 VAL B CA 1
ATOM 1328 C C . VAL B 1 15 ? -4.18 -3.496 -7.699 1 94.94 15 VAL B C 1
ATOM 1330 O O . VAL B 1 15 ? -3.438 -3.051 -6.816 1 94.94 15 VAL B O 1
ATOM 1333 N N . ARG B 1 16 ? -3.896 -4.555 -8.391 1 89.75 16 ARG B N 1
ATOM 1334 C CA . ARG B 1 16 ? -2.721 -5.367 -8.102 1 89.75 16 ARG B CA 1
ATOM 1335 C C . ARG B 1 16 ? -1.438 -4.57 -8.305 1 89.75 16 ARG B C 1
ATOM 1337 O O . ARG B 1 16 ? -0.519 -4.641 -7.484 1 89.75 16 ARG B O 1
ATOM 1344 N N . GLN B 1 17 ? -1.381 -3.881 -9.352 1 92.5 17 GLN B N 1
ATOM 1345 C CA . GLN B 1 17 ? -0.191 -3.1 -9.68 1 92.5 17 GLN B CA 1
ATOM 1346 C C . GLN B 1 17 ? 0.035 -1.992 -8.648 1 92.5 17 GLN B C 1
ATOM 1348 O O . GLN B 1 17 ? 1.173 -1.72 -8.266 1 92.5 17 GLN B O 1
ATOM 1353 N N . THR B 1 18 ? -1.004 -1.299 -8.25 1 95.12 18 THR B N 1
ATOM 1354 C CA . THR B 1 18 ? -0.915 -0.25 -7.242 1 95.12 18 THR B CA 1
ATOM 1355 C C . THR B 1 18 ? -0.383 -0.81 -5.926 1 95.12 18 THR B C 1
ATOM 1357 O O . THR B 1 18 ? 0.521 -0.232 -5.32 1 95.12 18 THR B O 1
ATOM 1360 N N . LEU B 1 19 ? -0.889 -1.95 -5.543 1 91.06 19 LEU B N 1
ATOM 1361 C CA . LEU B 1 19 ? -0.46 -2.594 -4.305 1 91.06 19 LEU B CA 1
ATOM 1362 C C . LEU B 1 19 ? 1 -3.023 -4.395 1 91.06 19 LEU B C 1
ATOM 1364 O O . LEU B 1 19 ? 1.755 -2.871 -3.432 1 91.06 19 LEU B O 1
ATOM 1368 N N . ARG B 1 20 ? 1.393 -3.562 -5.52 1 87.75 20 ARG B N 1
ATOM 1369 C CA . ARG B 1 20 ? 2.775 -3.979 -5.73 1 87.75 20 ARG B CA 1
ATOM 1370 C C . ARG B 1 20 ? 3.727 -2.789 -5.625 1 87.75 20 ARG B C 1
ATOM 1372 O O . ARG B 1 20 ? 4.742 -2.859 -4.93 1 87.75 20 ARG B O 1
ATOM 1379 N N . LEU B 1 21 ? 3.381 -1.728 -6.301 1 91.69 21 LEU B N 1
ATOM 1380 C CA . LEU B 1 21 ? 4.223 -0.535 -6.281 1 91.69 21 LEU B CA 1
ATOM 1381 C C . LEU B 1 21 ? 4.281 0.066 -4.879 1 91.69 21 LEU B C 1
ATOM 1383 O O . LEU B 1 21 ? 5.348 0.497 -4.43 1 91.69 21 LEU B O 1
ATOM 1387 N N . SER B 1 22 ? 3.166 0.081 -4.195 1 92 22 SER B N 1
ATOM 1388 C CA . SER B 1 22 ? 3.117 0.592 -2.83 1 92 22 SER B CA 1
ATOM 1389 C C . SER B 1 22 ? 4.035 -0.202 -1.909 1 92 22 SER B C 1
ATOM 1391 O O . SER B 1 22 ? 4.69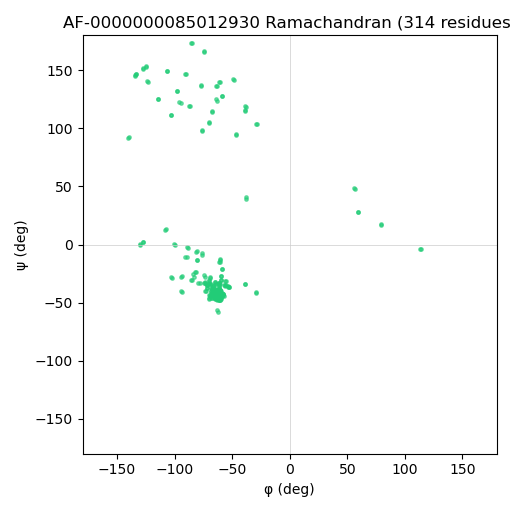1 0.369 -1.033 1 92 22 SER B O 1
ATOM 1393 N N . ARG B 1 23 ? 4.109 -1.475 -2.051 1 87 23 ARG B N 1
ATOM 1394 C CA . ARG B 1 23 ? 5 -2.309 -1.253 1 87 23 ARG B CA 1
ATOM 1395 C C . ARG B 1 23 ? 6.461 -1.948 -1.505 1 87 23 ARG B C 1
ATOM 1397 O O . ARG B 1 23 ? 7.27 -1.915 -0.574 1 87 23 ARG B O 1
ATOM 1404 N N . ARG B 1 24 ? 6.793 -1.711 -2.689 1 87.19 24 ARG B N 1
ATOM 1405 C CA . ARG B 1 24 ? 8.148 -1.301 -3.027 1 87.19 24 ARG B CA 1
ATOM 1406 C C . ARG B 1 24 ? 8.5 0.03 -2.371 1 87.19 24 ARG B C 1
ATOM 1408 O O . ARG B 1 24 ? 9.594 0.189 -1.821 1 87.19 24 ARG B O 1
ATOM 1415 N N . PHE B 1 25 ? 7.59 0.978 -2.451 1 91.25 25 PHE B N 1
ATOM 1416 C CA . PHE B 1 25 ? 7.801 2.271 -1.811 1 91.25 25 PHE B CA 1
ATOM 1417 C C . PHE B 1 25 ? 7.977 2.107 -0.306 1 91.25 25 PHE B C 1
ATOM 1419 O O . PHE B 1 25 ? 8.883 2.697 0.287 1 91.25 25 PHE B O 1
ATOM 1426 N N . ARG B 1 26 ? 7.18 1.322 0.317 1 88 26 ARG B N 1
ATOM 1427 C CA . ARG B 1 26 ? 7.23 1.113 1.761 1 88 26 ARG B CA 1
ATOM 1428 C C . ARG B 1 26 ? 8.547 0.459 2.174 1 88 26 ARG B C 1
ATOM 1430 O O . ARG B 1 26 ? 9.109 0.793 3.217 1 88 26 ARG B O 1
ATOM 1437 N N . GLN B 1 27 ? 8.961 -0.442 1.442 1 84.5 27 GLN B N 1
ATOM 1438 C CA . GLN B 1 27 ? 10.203 -1.141 1.735 1 84.5 27 GLN B CA 1
ATOM 1439 C C . GLN B 1 27 ? 11.375 -0.164 1.83 1 84.5 27 GLN B C 1
ATOM 1441 O O . GLN B 1 27 ? 12.289 -0.362 2.629 1 84.5 27 GLN B O 1
ATOM 1446 N N . VAL B 1 28 ? 11.32 0.842 1.021 1 87.06 28 VAL B N 1
ATOM 1447 C CA . VAL B 1 28 ? 12.406 1.812 0.946 1 87.06 28 VAL B CA 1
ATOM 1448 C C . VAL B 1 28 ? 12.211 2.889 2.014 1 87.06 28 VAL B C 1
ATOM 1450 O O . VAL B 1 28 ? 13.188 3.4 2.57 1 87.06 28 VAL B O 1
ATOM 1453 N N . LEU B 1 29 ? 10.992 3.154 2.34 1 88.69 29 LEU B N 1
ATOM 1454 C CA . LEU B 1 29 ? 10.688 4.332 3.146 1 88.69 29 LEU B CA 1
ATOM 1455 C C . LEU B 1 29 ? 10.625 3.975 4.629 1 88.69 29 LEU B C 1
ATOM 1457 O O . LEU B 1 29 ? 11.086 4.746 5.477 1 88.69 29 LEU B O 1
ATOM 1461 N N . ASP B 1 30 ? 10.07 2.879 4.977 1 86.62 30 ASP B N 1
ATOM 1462 C CA . ASP B 1 30 ? 9.633 2.625 6.344 1 86.62 30 ASP B CA 1
ATOM 1463 C C . ASP B 1 30 ? 10.812 2.625 7.312 1 86.62 30 ASP B C 1
ATOM 1465 O O . ASP B 1 30 ? 10.875 3.455 8.219 1 86.62 30 ASP B O 1
ATOM 1469 N N . GLU B 1 31 ? 11.797 1.793 7.078 1 83.06 31 GLU B N 1
ATOM 1470 C CA . GLU B 1 31 ? 12.891 1.644 8.031 1 83.06 31 GLU B CA 1
ATOM 1471 C C . GLU B 1 31 ? 13.75 2.902 8.078 1 83.06 31 GLU B C 1
ATOM 1473 O O . GLU B 1 31 ? 14.008 3.443 9.156 1 83.06 31 GLU B O 1
ATOM 1478 N N . PRO B 1 32 ? 14.125 3.465 6.922 1 83.94 32 PRO B N 1
ATOM 1479 C CA . PRO B 1 32 ? 14.945 4.676 6.977 1 83.94 32 PRO B CA 1
ATOM 1480 C C . PRO B 1 32 ? 14.219 5.855 7.609 1 83.94 32 PRO B C 1
ATOM 1482 O O . PRO B 1 32 ? 14.828 6.664 8.312 1 83.94 32 PRO B O 1
ATOM 1485 N N . LEU B 1 33 ? 12.969 5.93 7.402 1 84.5 33 LEU B N 1
ATOM 1486 C CA . LEU B 1 33 ? 12.203 7.027 7.98 1 84.5 33 LEU B CA 1
ATOM 1487 C C . LEU B 1 33 ? 12.102 6.879 9.492 1 84.5 33 LEU B C 1
ATOM 1489 O O . LEU B 1 33 ? 12.289 7.852 10.234 1 84.5 33 LEU B O 1
ATOM 1493 N N . GLU B 1 34 ? 11.844 5.676 9.898 1 85.25 34 GLU B N 1
ATOM 1494 C CA . GLU B 1 34 ? 11.781 5.406 11.328 1 85.25 34 GLU B CA 1
ATOM 1495 C C . GLU B 1 34 ? 13.109 5.723 12.008 1 85.25 34 GLU B C 1
ATOM 1497 O O . GLU B 1 34 ? 13.141 6.273 13.109 1 85.25 34 GLU B O 1
ATOM 1502 N N . GLN B 1 35 ? 14.141 5.402 11.352 1 84.81 35 GLN B N 1
ATOM 1503 C CA . GLN B 1 35 ? 15.469 5.648 11.898 1 84.81 35 GLN B CA 1
ATOM 1504 C C . GLN B 1 35 ? 15.781 7.141 11.93 1 84.81 35 GLN B C 1
ATOM 1506 O O . GLN B 1 35 ? 16.406 7.629 12.867 1 84.81 35 GLN B O 1
ATOM 1511 N N . ALA B 1 36 ? 15.297 7.84 10.977 1 82 36 ALA B N 1
ATOM 1512 C CA . ALA B 1 36 ? 15.633 9.258 10.836 1 82 36 ALA B CA 1
ATOM 1513 C C . ALA B 1 36 ? 14.836 10.109 11.82 1 82 36 ALA B C 1
ATOM 1515 O O . ALA B 1 36 ? 15.328 11.133 12.305 1 82 36 ALA B O 1
ATOM 1516 N N . VAL B 1 37 ? 13.594 9.766 12.172 1 81.25 37 VAL B N 1
ATOM 1517 C CA . VAL B 1 37 ? 12.766 10.695 12.93 1 81.25 37 VAL B CA 1
ATOM 1518 C C . VAL B 1 37 ? 12.164 9.984 14.133 1 81.25 37 VAL B C 1
ATOM 1520 O O . VAL B 1 37 ? 11.492 10.602 14.961 1 81.25 37 VAL B O 1
ATOM 1523 N N . ASN B 1 38 ? 12.43 8.758 14.352 1 85.5 38 ASN B N 1
ATOM 1524 C CA . ASN B 1 38 ? 11.938 7.93 15.453 1 85.5 38 ASN B CA 1
ATOM 1525 C C . ASN B 1 38 ? 10.414 7.848 15.453 1 85.5 38 ASN B C 1
ATOM 1527 O O . ASN B 1 38 ? 9.781 7.961 16.5 1 85.5 38 ASN B O 1
ATOM 1531 N N . LEU B 1 39 ? 9.75 7.953 14.406 1 88.94 39 LEU B N 1
ATOM 1532 C CA . LEU B 1 39 ? 8.32 7.77 14.172 1 88.94 39 LEU B CA 1
ATOM 1533 C C . LEU B 1 39 ? 8.078 6.727 13.086 1 88.94 39 LEU B C 1
ATOM 1535 O O . LEU B 1 39 ? 8.805 6.676 12.094 1 88.94 39 LEU B O 1
ATOM 1539 N N . ASN B 1 40 ? 7.078 5.934 13.32 1 85.31 40 ASN B N 1
ATOM 1540 C CA . ASN B 1 40 ? 6.703 5.023 12.25 1 85.31 40 ASN B CA 1
ATOM 1541 C C . ASN B 1 40 ? 5.746 5.684 11.258 1 85.31 40 ASN B C 1
ATOM 1543 O O . ASN B 1 40 ? 5.309 6.812 11.469 1 85.31 40 ASN B O 1
ATOM 1547 N N . THR B 1 41 ? 5.473 4.984 10.227 1 83.88 41 THR B N 1
ATOM 1548 C CA . T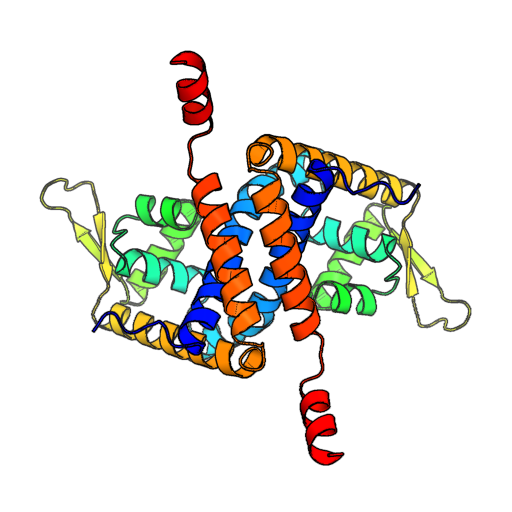HR B 1 41 ? 4.723 5.551 9.102 1 83.88 41 THR B CA 1
ATOM 1549 C C . THR B 1 41 ? 3.336 5.996 9.555 1 83.88 41 THR B C 1
ATOM 1551 O O . THR B 1 41 ? 2.844 7.043 9.117 1 83.88 41 THR B O 1
ATOM 1554 N N . LYS B 1 42 ? 2.699 5.191 10.406 1 88.12 42 LYS B N 1
ATOM 1555 C CA . LYS B 1 42 ? 1.362 5.566 10.859 1 88.12 42 LYS B CA 1
ATOM 1556 C C . LYS B 1 42 ? 1.407 6.82 11.727 1 88.12 42 LYS B C 1
ATOM 1558 O O . LYS B 1 42 ? 0.515 7.668 11.641 1 88.12 42 LYS B O 1
ATOM 1563 N N . GLU B 1 43 ? 2.361 6.883 12.547 1 91.25 43 GLU B N 1
ATOM 1564 C CA . GLU B 1 43 ? 2.543 8.062 13.383 1 91.25 43 GLU B CA 1
ATOM 1565 C C . GLU B 1 43 ? 2.785 9.312 12.531 1 91.25 43 GLU B C 1
ATOM 1567 O O . GLU B 1 43 ? 2.238 10.375 12.812 1 91.25 43 GLU B O 1
ATOM 1572 N N . VAL B 1 44 ? 3.535 9.148 11.523 1 88.19 44 VAL B N 1
ATOM 1573 C CA . VAL B 1 44 ? 3.818 10.242 10.594 1 88.19 44 VAL B CA 1
ATOM 1574 C C . VAL B 1 44 ? 2.527 10.68 9.906 1 88.19 44 VAL B C 1
ATOM 1576 O O . VAL B 1 44 ? 2.279 11.883 9.758 1 88.19 44 VAL B O 1
ATOM 1579 N N . LEU B 1 45 ? 1.774 9.758 9.516 1 88.75 45 LEU B N 1
ATOM 1580 C CA . LEU B 1 45 ? 0.506 10.062 8.859 1 88.75 45 LEU B CA 1
ATOM 1581 C C . LEU B 1 45 ? -0.406 10.859 9.781 1 88.75 45 LEU B C 1
ATOM 1583 O O . LEU B 1 45 ? -1.044 11.828 9.352 1 88.75 45 LEU B O 1
ATOM 1587 N N . VAL B 1 46 ? -0.439 10.461 11.016 1 92.31 46 VAL B N 1
ATOM 1588 C CA . VAL B 1 46 ? -1.291 11.141 11.984 1 92.31 46 VAL B CA 1
ATOM 1589 C C . VAL B 1 46 ? -0.802 12.57 12.195 1 92.31 46 VAL B C 1
ATOM 1591 O O . VAL B 1 46 ? -1.591 13.516 12.141 1 92.31 46 VAL B O 1
ATOM 1594 N N . LEU B 1 47 ? 0.493 12.742 12.367 1 92.19 47 LEU B N 1
ATOM 1595 C CA . LEU B 1 47 ? 1.057 14.078 12.508 1 92.19 47 LEU B CA 1
ATOM 1596 C C . LEU B 1 47 ? 0.731 14.938 11.289 1 92.19 47 LEU B C 1
ATOM 1598 O O . LEU B 1 47 ? 0.368 16.109 11.43 1 92.19 47 LEU B O 1
ATOM 1602 N N . GLY B 1 48 ? 0.895 14.305 10.219 1 90.19 48 GLY B N 1
ATOM 1603 C CA . GLY B 1 48 ? 0.615 15.016 8.977 1 90.19 48 GLY B CA 1
ATOM 1604 C C . GLY B 1 48 ? -0.831 15.461 8.859 1 90.19 48 GLY B C 1
ATOM 1605 O O . GLY B 1 48 ? -1.107 16.594 8.438 1 90.19 48 GLY B O 1
ATOM 1606 N N . ALA B 1 49 ? -1.689 14.625 9.164 1 91.38 49 ALA B N 1
ATOM 1607 C CA . ALA B 1 49 ? -3.111 14.953 9.094 1 91.38 49 ALA B CA 1
ATOM 1608 C C . ALA B 1 49 ? -3.449 16.109 10.023 1 91.38 49 ALA B C 1
ATOM 1610 O O . ALA B 1 49 ? -4.176 17.031 9.641 1 91.38 49 ALA B O 1
ATOM 1611 N N . VAL B 1 50 ? -2.922 16.078 11.188 1 92.56 50 VAL B N 1
ATOM 1612 C CA . VAL B 1 50 ? -3.184 17.141 12.148 1 92.56 50 VAL B CA 1
ATOM 1613 C C . VAL B 1 50 ? -2.629 18.469 11.625 1 92.56 50 VAL B C 1
ATOM 1615 O O . VAL B 1 50 ? -3.287 19.5 11.727 1 92.56 50 VAL B O 1
ATOM 1618 N N . MET B 1 51 ? -1.502 18.375 11.086 1 88 51 MET B N 1
ATOM 1619 C CA . MET B 1 51 ? -0.889 19.562 10.508 1 88 51 MET B CA 1
ATOM 1620 C C . MET B 1 51 ? -1.749 20.125 9.383 1 88 51 MET B C 1
ATOM 1622 O O . MET B 1 51 ? -1.798 21.344 9.18 1 88 51 MET B O 1
ATOM 1626 N N . ASP B 1 52 ? -2.404 19.25 8.688 1 87.62 52 ASP B N 1
ATOM 1627 C CA . ASP B 1 52 ? -3.223 19.641 7.547 1 87.62 52 ASP B CA 1
ATOM 1628 C C . ASP B 1 52 ? -4.586 20.156 8 1 87.62 52 ASP B C 1
ATOM 1630 O O . ASP B 1 52 ? -5.41 20.562 7.176 1 87.62 52 ASP B O 1
ATOM 1634 N N . GLY B 1 53 ? -4.867 20.047 9.258 1 88.94 53 GLY B N 1
ATOM 1635 C CA . GLY B 1 53 ? -6.074 20.672 9.781 1 88.94 53 GLY B CA 1
ATOM 1636 C C . GLY B 1 53 ? -7.098 19.672 10.266 1 88.94 53 GLY B C 1
ATOM 1637 O O . GLY B 1 53 ? -8.164 20.047 10.758 1 88.94 53 GLY B O 1
ATOM 1638 N N . PHE B 1 54 ? -6.805 18.406 10.086 1 91.94 54 PHE B N 1
ATOM 1639 C CA . PHE B 1 54 ? -7.672 17.391 10.672 1 91.94 54 PHE B CA 1
ATOM 1640 C C . PHE B 1 54 ? -7.422 17.281 12.172 1 91.94 54 PHE B C 1
ATOM 1642 O O . PHE B 1 54 ? -6.52 16.547 12.602 1 91.94 54 PHE B O 1
ATOM 1649 N N . ASP B 1 55 ? -8.242 17.922 12.945 1 90 55 ASP B N 1
ATOM 1650 C CA . ASP B 1 55 ? -7.848 18.219 14.32 1 90 55 ASP B CA 1
ATOM 1651 C C . ASP B 1 55 ? -8.617 17.344 15.312 1 90 55 ASP B C 1
ATOM 1653 O O . ASP B 1 55 ? -8.664 17.656 16.5 1 90 55 ASP B O 1
ATOM 1657 N N . THR B 1 56 ? -9.297 16.312 14.898 1 90.81 56 THR B N 1
ATOM 1658 C CA . THR B 1 56 ? -9.891 15.32 15.789 1 90.81 56 THR B CA 1
ATOM 1659 C C . THR B 1 56 ? -9.461 13.906 15.398 1 90.81 56 THR B C 1
ATOM 1661 O O . THR B 1 56 ? -9.164 13.648 14.234 1 90.81 56 THR B O 1
ATOM 1664 N N . PRO B 1 57 ? -9.438 13.062 16.438 1 90.38 57 PRO B N 1
ATOM 1665 C CA . PRO B 1 57 ? -9.125 11.672 16.094 1 90.38 57 PRO B CA 1
ATOM 1666 C C . PRO B 1 57 ? -10.039 11.117 15 1 90.38 57 PRO B C 1
ATOM 1668 O O . PRO B 1 57 ? -9.578 10.383 14.125 1 90.38 57 PRO B O 1
ATOM 1671 N N . GLY B 1 58 ? -11.289 11.492 15.016 1 90.69 58 GLY B N 1
ATOM 1672 C CA . GLY B 1 58 ? -12.234 11.062 14 1 90.69 58 GLY B CA 1
ATOM 1673 C C . GLY B 1 58 ? -11.906 11.586 12.617 1 90.69 58 GLY B C 1
ATOM 1674 O O . GLY B 1 58 ? -11.953 10.844 11.633 1 90.69 58 GLY B O 1
ATOM 1675 N N . ALA B 1 59 ? -11.539 12.836 12.539 1 90.88 59 ALA B N 1
ATOM 1676 C CA . ALA B 1 59 ? -11.18 13.453 11.266 1 90.88 59 ALA B CA 1
ATOM 1677 C C . ALA B 1 59 ? -9.898 12.844 10.703 1 90.88 59 ALA B C 1
ATOM 1679 O O . ALA B 1 59 ? -9.781 12.641 9.492 1 90.88 59 ALA B O 1
ATOM 1680 N N . VAL B 1 60 ? -8.977 12.578 11.586 1 92.19 60 VAL B N 1
ATOM 1681 C CA . VAL B 1 60 ? -7.715 11.961 11.188 1 92.19 60 VAL B CA 1
ATOM 1682 C C . VAL B 1 60 ? -7.973 10.555 10.648 1 92.19 60 VAL B C 1
ATOM 1684 O O . VAL B 1 60 ? -7.453 10.188 9.594 1 92.19 60 VAL B O 1
ATOM 1687 N N . ALA B 1 61 ? -8.789 9.836 11.367 1 90.81 61 ALA B N 1
ATOM 1688 C CA . ALA B 1 61 ? -9.125 8.477 10.969 1 90.81 61 ALA B CA 1
ATOM 1689 C C . ALA B 1 61 ? -9.781 8.453 9.586 1 90.81 61 ALA B C 1
ATOM 1691 O O . ALA B 1 61 ? -9.406 7.656 8.727 1 90.81 61 ALA B O 1
ATOM 1692 N N . GLU B 1 62 ? -10.68 9.352 9.312 1 85.75 62 GLU B N 1
ATOM 1693 C CA . GLU B 1 62 ? -11.398 9.438 8.047 1 85.75 62 GLU B CA 1
ATOM 1694 C C . GLU B 1 62 ? -10.461 9.852 6.914 1 85.75 62 GLU B C 1
ATOM 1696 O O . GLU B 1 62 ? -10.531 9.297 5.812 1 85.75 62 GLU B O 1
ATOM 1701 N N . HIS B 1 63 ? -9.609 10.758 7.25 1 82.38 63 HIS B N 1
ATOM 1702 C CA . HIS B 1 63 ? -8.703 11.289 6.242 1 82.38 63 HIS B CA 1
ATOM 1703 C C . HIS B 1 63 ? -7.754 10.211 5.727 1 82.38 63 HIS B C 1
ATOM 1705 O O . HIS B 1 63 ? -7.508 10.117 4.52 1 82.38 63 HIS B O 1
ATOM 1711 N N . HIS B 1 64 ? -7.207 9.406 6.609 1 82.25 64 HIS B N 1
ATOM 1712 C CA . HIS B 1 64 ? -6.215 8.414 6.215 1 82.25 64 HIS B CA 1
ATOM 1713 C C . HIS B 1 64 ? -6.84 7.031 6.086 1 82.25 64 HIS B C 1
ATOM 1715 O O . HIS B 1 64 ? -6.148 6.055 5.793 1 82.25 64 HIS B O 1
ATOM 1721 N N . ARG B 1 65 ? -8.125 6.961 6.34 1 78.94 65 ARG B N 1
ATOM 1722 C CA . ARG B 1 65 ? -8.828 5.68 6.289 1 78.94 65 ARG B CA 1
ATOM 1723 C C . ARG B 1 65 ? -8.164 4.66 7.215 1 78.94 65 ARG B C 1
ATOM 1725 O O . ARG B 1 65 ? -7.824 3.559 6.785 1 78.94 65 ARG B O 1
ATOM 1732 N N . LEU B 1 66 ? -7.91 5.016 8.375 1 85.31 66 LEU B N 1
ATOM 1733 C CA . LEU B 1 66 ? -7.391 4.18 9.453 1 85.31 66 LEU B CA 1
ATOM 1734 C C . LEU B 1 66 ? -8.477 3.887 10.484 1 85.31 66 LEU B C 1
ATOM 1736 O O . LEU B 1 66 ? -9.375 4.703 10.688 1 85.31 66 LEU B O 1
ATOM 1740 N N . PRO B 1 67 ? -8.391 2.707 11.141 1 85.19 67 PRO B N 1
ATOM 1741 C CA . PRO B 1 67 ? -9.328 2.432 12.234 1 85.19 67 PRO B CA 1
ATOM 1742 C C . PRO B 1 67 ? -9.211 3.43 13.383 1 85.19 67 PRO B C 1
ATOM 1744 O O . PRO B 1 67 ? -8.102 3.803 13.766 1 85.19 67 PRO B O 1
ATOM 1747 N N . ALA B 1 68 ? -10.352 3.828 13.93 1 89.44 68 ALA B N 1
ATOM 1748 C CA . ALA B 1 68 ? -10.406 4.844 14.977 1 89.44 68 ALA B CA 1
ATOM 1749 C C . ALA B 1 68 ? -9.578 4.426 16.188 1 89.44 68 ALA B C 1
ATOM 1751 O O . ALA B 1 68 ? -8.828 5.23 16.734 1 89.44 68 ALA B O 1
ATOM 1752 N N . PRO B 1 69 ? -9.664 3.201 16.578 1 92.44 69 PRO B N 1
ATOM 1753 C CA . PRO B 1 69 ? -8.852 2.795 17.719 1 92.44 69 PRO B CA 1
ATOM 1754 C C . PRO B 1 69 ? -7.355 2.943 17.469 1 92.44 69 PRO B C 1
ATOM 1756 O O . PRO B 1 69 ? -6.598 3.266 18.391 1 92.44 69 PRO B O 1
ATOM 1759 N N . THR B 1 70 ? -6.965 2.689 16.25 1 92.31 70 THR B N 1
ATOM 1760 C CA . THR B 1 70 ? -5.566 2.84 15.852 1 92.31 70 THR B CA 1
ATOM 1761 C C . THR B 1 70 ? -5.129 4.297 15.961 1 92.31 70 THR B C 1
ATOM 1763 O O . THR B 1 70 ? -4.074 4.594 16.516 1 92.31 70 THR B O 1
ATOM 1766 N N . VAL B 1 71 ? -5.945 5.176 15.445 1 94.06 71 VAL B N 1
ATOM 1767 C CA . VAL B 1 71 ? -5.637 6.602 15.477 1 94.06 71 VAL B CA 1
ATOM 1768 C C . VAL B 1 71 ? -5.59 7.086 16.922 1 94.06 71 VAL B C 1
ATOM 1770 O O . VAL B 1 71 ? -4.691 7.836 17.312 1 94.06 71 VAL B O 1
ATOM 1773 N N . THR B 1 72 ? -6.508 6.645 17.734 1 93.75 72 THR B N 1
ATOM 1774 C CA . THR B 1 72 ? -6.562 7.047 19.141 1 93.75 72 THR B CA 1
ATOM 1775 C C . THR B 1 72 ? -5.297 6.621 19.875 1 93.75 72 THR B C 1
ATOM 1777 O O . THR B 1 72 ? -4.719 7.402 20.625 1 93.75 72 THR B O 1
ATOM 1780 N N . ARG B 1 73 ? -4.887 5.445 19.609 1 95.62 73 ARG B N 1
ATOM 1781 C CA . ARG B 1 73 ? -3.666 4.938 20.234 1 95.62 73 ARG B CA 1
ATOM 1782 C C . ARG B 1 73 ? -2.457 5.766 19.812 1 95.62 73 ARG B C 1
ATOM 1784 O O . ARG B 1 73 ? -1.621 6.125 20.641 1 95.62 73 ARG B O 1
ATOM 1791 N N . ILE B 1 74 ? -2.422 6.055 18.594 1 95.31 74 ILE B N 1
ATOM 1792 C CA . ILE B 1 74 ? -1.293 6.805 18.047 1 95.31 74 ILE B CA 1
ATOM 1793 C C . ILE B 1 74 ? -1.305 8.227 18.594 1 95.31 74 ILE B C 1
ATOM 1795 O O . ILE B 1 74 ? -0.258 8.766 18.969 1 95.31 74 ILE B O 1
ATOM 1799 N N . VAL B 1 75 ? -2.463 8.781 18.656 1 95.12 75 VAL B N 1
ATOM 1800 C CA . VAL B 1 75 ? -2.607 10.125 19.203 1 95.12 75 VAL B CA 1
ATOM 1801 C C . VAL B 1 75 ? -2.137 10.156 20.656 1 95.12 75 VAL B C 1
ATOM 1803 O O . VAL B 1 75 ? -1.388 11.047 21.047 1 95.12 75 VAL B O 1
ATOM 1806 N N . SER B 1 76 ? -2.57 9.227 21.422 1 95.5 76 SER B N 1
ATOM 1807 C CA . SER B 1 76 ? -2.154 9.133 22.812 1 95.5 76 SER B CA 1
ATOM 1808 C C . SER B 1 76 ? -0.64 8.992 22.938 1 95.5 76 SER B C 1
ATOM 1810 O O . SER B 1 76 ? -0.015 9.648 23.781 1 95.5 76 SER B O 1
ATOM 1812 N N . LYS B 1 77 ? -0.091 8.211 22.094 1 95.56 77 LYS B N 1
ATOM 1813 C CA . LYS B 1 77 ? 1.354 8.008 22.094 1 95.56 77 LYS B CA 1
ATOM 1814 C C . LYS B 1 77 ? 2.088 9.305 21.734 1 95.56 77 LYS B C 1
ATOM 1816 O O . LYS B 1 77 ? 3.035 9.688 22.422 1 95.56 77 LYS B O 1
ATOM 1821 N N . LEU B 1 78 ? 1.643 9.961 20.734 1 95.62 78 LEU B N 1
ATOM 1822 C CA . LEU B 1 78 ? 2.281 11.188 20.266 1 95.62 78 LEU B CA 1
ATOM 1823 C C . LEU B 1 78 ? 2.125 12.305 21.297 1 95.62 78 LEU B C 1
ATOM 1825 O O . LEU B 1 78 ? 3.023 13.133 21.453 1 95.62 78 LEU B O 1
ATOM 1829 N N . ALA B 1 79 ? 0.951 12.312 21.922 1 95.25 79 ALA B N 1
ATOM 1830 C CA . ALA B 1 79 ? 0.744 13.266 23.016 1 95.25 79 ALA B CA 1
ATOM 1831 C C . ALA B 1 79 ? 1.696 12.992 24.172 1 95.25 79 ALA B C 1
ATOM 1833 O O . ALA B 1 79 ? 2.27 13.922 24.75 1 95.25 79 ALA B O 1
ATOM 1834 N N . GLY B 1 80 ? 1.809 11.766 24.484 1 95.31 80 GLY B N 1
ATOM 1835 C CA . GLY B 1 80 ? 2.742 11.359 25.531 1 95.31 80 GLY B CA 1
ATOM 1836 C C . GLY B 1 80 ? 4.18 11.734 25.219 1 95.31 80 GLY B C 1
ATOM 1837 O O . GLY B 1 80 ? 4.973 11.984 26.125 1 95.31 80 GLY B O 1
ATOM 1838 N N . GLN B 1 81 ? 4.531 11.836 23.922 1 94.69 81 GLN B N 1
ATOM 1839 C CA . GLN B 1 81 ? 5.871 12.195 23.469 1 94.69 81 GLN B CA 1
ATOM 1840 C C . GLN B 1 81 ? 6.027 13.703 23.328 1 94.69 81 GLN B C 1
ATOM 1842 O O . GLN B 1 81 ? 7.094 14.195 22.953 1 94.69 81 GLN B O 1
ATOM 1847 N N . GLY B 1 82 ? 4.902 14.438 23.594 1 95.62 82 GLY B N 1
ATOM 1848 C CA . GLY B 1 82 ? 4.941 15.891 23.547 1 95.62 82 GLY B CA 1
ATOM 1849 C C . GLY B 1 82 ? 4.867 16.438 22.125 1 95.62 82 GLY B C 1
ATOM 1850 O O . GLY B 1 82 ? 5.215 17.594 21.891 1 95.62 82 GLY B O 1
ATOM 1851 N N . LEU B 1 83 ? 4.445 15.68 21.188 1 95.69 83 LEU B N 1
ATOM 1852 C CA . LEU B 1 83 ? 4.395 16.094 19.797 1 95.69 83 LEU B CA 1
ATOM 1853 C C . LEU B 1 83 ? 3.018 16.641 19.438 1 95.69 83 LEU B C 1
ATOM 1855 O O . LEU B 1 83 ? 2.871 17.391 18.469 1 95.69 83 LEU B O 1
ATOM 1859 N N . LEU B 1 84 ? 2.051 16.125 20.172 1 95.19 84 LEU B N 1
ATOM 1860 C CA . LEU B 1 84 ? 0.66 16.547 20.031 1 95.19 84 LEU B CA 1
ATOM 1861 C C . LEU B 1 84 ? 0.088 17 21.359 1 95.19 84 LEU B C 1
ATOM 1863 O O . LEU B 1 84 ? 0.566 16.594 22.422 1 95.19 84 LEU B O 1
ATOM 1867 N N . GLU B 1 85 ? -0.869 17.859 21.312 1 95 85 GLU B N 1
ATOM 1868 C CA . GLU B 1 85 ? -1.64 18.219 22.5 1 95 85 GLU B CA 1
ATOM 1869 C C . GLU B 1 85 ? -3.137 18.219 22.203 1 95 85 GLU B C 1
ATOM 1871 O O . GLU B 1 85 ? -3.553 18.438 21.078 1 95 85 GLU B O 1
ATOM 1876 N N . ARG B 1 86 ? -3.84 17.859 23.203 1 91.25 86 ARG B N 1
ATOM 1877 C CA . ARG B 1 86 ? -5.297 17.922 23.156 1 91.25 86 ARG B CA 1
ATOM 1878 C C . ARG B 1 86 ? -5.812 19.219 23.75 1 91.25 86 ARG B C 1
ATOM 1880 O O . ARG B 1 86 ? -5.406 19.594 24.859 1 91.25 86 ARG B O 1
ATOM 1887 N N . ILE B 1 87 ? -6.52 19.875 22.891 1 88.06 87 ILE B N 1
ATOM 1888 C CA . ILE B 1 87 ? -7.043 21.156 23.375 1 88.06 87 ILE B CA 1
ATOM 1889 C C . ILE B 1 87 ? -8.57 21.094 23.453 1 88.06 87 ILE B C 1
ATOM 1891 O O . ILE B 1 87 ? -9.219 20.578 22.547 1 88.06 87 ILE B O 1
ATOM 1895 N N . SER B 1 88 ? -9.055 21.406 24.641 1 80.69 88 SER B N 1
ATOM 1896 C CA . SER B 1 88 ? -10.5 21.422 24.812 1 80.69 88 SER B CA 1
ATOM 1897 C C . SER B 1 88 ? -11.148 22.5 23.938 1 80.69 88 SER B C 1
ATOM 1899 O O . SER B 1 88 ? -10.594 23.578 23.766 1 80.69 88 SER B O 1
ATOM 1901 N N . ASP B 1 89 ? -12.094 22.062 23.125 1 72.19 89 ASP B N 1
ATOM 1902 C CA . ASP B 1 89 ? -12.883 23 22.344 1 72.19 89 ASP B CA 1
ATOM 1903 C C . ASP B 1 89 ? -13.789 23.844 23.234 1 72.19 89 ASP B C 1
ATOM 1905 O O . ASP B 1 89 ? -14.617 23.297 23.984 1 72.19 89 ASP B O 1
ATOM 1909 N N . PRO B 1 90 ? -13.492 25.078 23.25 1 73.06 90 PRO B N 1
ATOM 1910 C CA . PRO B 1 90 ? -14.32 25.938 24.109 1 73.06 90 PRO B CA 1
ATOM 1911 C C . PRO B 1 90 ? -15.812 25.812 23.781 1 73.06 90 PRO B C 1
ATOM 1913 O O . PRO B 1 90 ? -16.656 26 24.672 1 73.06 90 PRO B O 1
ATOM 1916 N N . ALA B 1 91 ? -16.078 25.562 22.562 1 75.38 91 ALA B N 1
ATOM 1917 C CA . ALA B 1 91 ? -17.469 25.516 22.125 1 75.38 91 ALA B CA 1
ATOM 1918 C C . ALA B 1 91 ? -18.078 24.141 22.422 1 75.38 91 ALA B C 1
ATOM 1920 O O . ALA B 1 91 ? -19.312 24 22.484 1 75.38 91 ALA B O 1
ATOM 1921 N N . ASP B 1 92 ? -17.312 23.234 22.438 1 71.44 92 ASP B N 1
ATOM 1922 C CA . ASP B 1 92 ? -17.766 21.875 22.75 1 71.44 92 ASP B CA 1
ATOM 1923 C C . ASP B 1 92 ? -16.75 21.156 23.641 1 71.44 92 ASP B C 1
ATOM 1925 O O . ASP B 1 92 ? -15.797 20.547 23.141 1 71.44 92 ASP B O 1
ATOM 1929 N N . LEU B 1 93 ? -16.984 21.266 24.922 1 67.06 93 LEU B N 1
ATOM 1930 C CA . LEU B 1 93 ? -16.047 20.781 25.922 1 67.06 93 LEU B CA 1
ATOM 1931 C C . LEU B 1 93 ? -15.82 19.281 25.781 1 67.06 93 LEU B C 1
ATOM 1933 O O . LEU B 1 93 ? -14.836 18.75 26.297 1 67.06 93 LEU B O 1
ATOM 1937 N N . ARG B 1 94 ? -16.703 18.688 24.969 1 66.5 94 ARG B N 1
ATOM 1938 C CA . ARG B 1 94 ? -16.578 17.234 24.812 1 66.5 94 ARG B CA 1
ATOM 1939 C C . ARG B 1 94 ? -15.664 16.891 23.641 1 66.5 94 ARG B C 1
ATOM 1941 O O . ARG B 1 94 ? -15.188 15.766 23.531 1 66.5 94 ARG B O 1
ATOM 1948 N N . ARG B 1 95 ? -15.414 17.922 22.969 1 74.06 95 ARG B N 1
ATOM 1949 C CA . ARG B 1 95 ? -14.602 17.641 21.797 1 74.06 95 ARG B CA 1
ATOM 1950 C C . ARG B 1 95 ? -13.156 18.062 22.016 1 74.06 95 ARG B C 1
ATOM 1952 O O . ARG B 1 95 ? -12.883 19.188 22.422 1 74.06 95 ARG B O 1
ATOM 1959 N N . GLN B 1 96 ? -12.328 17.062 22.094 1 80.5 96 GLN B N 1
ATOM 1960 C CA . GLN B 1 96 ? -10.906 17.375 22.156 1 80.5 96 GLN B CA 1
ATOM 1961 C C . GLN B 1 96 ? -10.312 17.516 20.75 1 80.5 96 GLN B C 1
ATOM 1963 O O . GLN B 1 96 ? -10.539 16.672 19.891 1 80.5 96 GLN B O 1
ATOM 1968 N N . ARG B 1 97 ? -9.805 18.766 20.547 1 90.94 97 ARG B N 1
ATOM 1969 C CA . ARG B 1 97 ? -9.125 19.031 19.281 1 90.94 97 ARG B CA 1
ATOM 1970 C C . ARG B 1 97 ? -7.633 18.734 19.391 1 90.94 97 ARG B C 1
ATOM 1972 O O . ARG B 1 97 ? -7.043 18.859 20.469 1 90.94 97 ARG B O 1
ATOM 1979 N N . LEU B 1 98 ? -7.078 18.281 18.312 1 94.69 98 LEU B N 1
ATOM 1980 C CA . LEU B 1 98 ? -5.656 17.953 18.25 1 94.69 98 LEU B CA 1
ATOM 1981 C C . LEU B 1 98 ? -4.859 19.094 17.641 1 94.69 98 LEU B C 1
ATOM 1983 O O . LEU B 1 98 ? -5.289 19.703 16.656 1 94.69 98 LEU B O 1
ATOM 1987 N N . ARG B 1 99 ? -3.803 19.422 18.297 1 94.31 99 ARG B N 1
ATOM 1988 C CA . ARG B 1 99 ? -2.867 20.422 17.766 1 94.31 99 ARG B CA 1
ATOM 1989 C C . ARG B 1 99 ? -1.427 19.938 17.906 1 94.31 99 ARG B C 1
ATOM 1991 O O . ARG B 1 99 ? -1.069 19.312 18.906 1 94.31 99 ARG B O 1
ATOM 1998 N N . LEU B 1 100 ? -0.724 20.359 16.891 1 95.44 100 LEU B N 1
ATOM 1999 C CA . LEU B 1 100 ? 0.699 20.062 17 1 95.44 100 LEU B CA 1
ATOM 2000 C C . LEU B 1 100 ? 1.383 21.016 17.969 1 95.44 100 LEU B C 1
ATOM 2002 O O . LEU B 1 100 ? 1.083 22.203 18 1 95.44 100 LEU B O 1
ATOM 2006 N N . THR B 1 101 ? 2.238 20.516 18.812 1 96.06 101 THR B N 1
ATOM 2007 C CA . THR B 1 101 ? 3.172 21.344 19.562 1 96.06 101 THR B CA 1
ATOM 2008 C C . THR B 1 101 ? 4.301 21.844 18.656 1 96.06 101 THR B C 1
ATOM 2010 O O . THR B 1 101 ? 4.441 21.375 17.516 1 96.06 101 THR B O 1
ATOM 2013 N N . PRO B 1 102 ? 5.066 22.844 19.125 1 95.75 102 PRO B N 1
ATOM 2014 C CA . PRO B 1 102 ? 6.246 23.219 18.344 1 95.75 102 PRO B CA 1
ATOM 2015 C C . PRO B 1 102 ? 7.164 22.047 18.047 1 95.75 102 PRO B C 1
ATOM 2017 O O . PRO B 1 102 ? 7.695 21.953 16.938 1 95.75 102 PRO B O 1
ATOM 2020 N N . ALA B 1 103 ? 7.242 21.172 19 1 94.81 103 ALA B N 1
ATOM 2021 C CA . ALA B 1 103 ? 8.039 19.969 18.781 1 94.81 103 ALA B CA 1
ATOM 2022 C C . ALA B 1 103 ? 7.398 19.078 17.734 1 94.81 103 ALA B C 1
ATOM 2024 O O . ALA B 1 103 ? 8.102 18.453 16.922 1 94.81 103 ALA B O 1
ATOM 2025 N N . GLY B 1 104 ? 6.074 19.016 17.75 1 94.31 104 GLY B N 1
ATOM 2026 C CA . GLY B 1 104 ? 5.344 18.25 16.75 1 94.31 104 GLY B CA 1
ATOM 2027 C C . GLY B 1 104 ? 5.5 18.797 15.344 1 94.31 104 GLY B C 1
ATOM 2028 O O . GLY B 1 104 ? 5.668 18.031 14.391 1 94.31 104 GLY B O 1
ATOM 2029 N N . GLU B 1 105 ? 5.508 20.094 15.25 1 93.44 105 GLU B N 1
ATOM 2030 C CA . GLU B 1 105 ? 5.711 20.75 13.961 1 93.44 105 GLU B CA 1
ATOM 2031 C C . GLU B 1 105 ? 7.117 20.484 13.43 1 93.44 105 GLU B C 1
ATOM 2033 O O . GLU B 1 105 ? 7.293 20.203 12.242 1 93.44 105 GLU B O 1
ATOM 2038 N N . ALA B 1 106 ? 8.023 20.609 14.352 1 92.94 106 ALA B N 1
ATOM 2039 C CA . ALA B 1 106 ? 9.414 20.344 13.969 1 92.94 106 ALA B CA 1
ATOM 2040 C C . ALA B 1 106 ? 9.594 18.891 13.508 1 92.94 106 ALA B C 1
ATOM 2042 O O . ALA B 1 106 ? 10.297 18.625 12.539 1 92.94 106 ALA B O 1
ATOM 2043 N N . ALA B 1 107 ? 8.93 18 14.195 1 90.88 107 ALA B N 1
ATOM 2044 C CA . ALA B 1 107 ? 8.992 16.594 13.828 1 90.88 107 ALA B CA 1
ATOM 2045 C C . ALA B 1 107 ? 8.406 16.359 12.438 1 90.88 107 ALA B C 1
ATOM 2047 O O . ALA B 1 107 ? 8.953 15.594 11.641 1 90.88 107 ALA B O 1
ATOM 2048 N N . ARG B 1 108 ? 7.316 16.953 12.18 1 89.25 108 ARG B N 1
ATOM 2049 C CA . ARG B 1 108 ? 6.664 16.812 10.883 1 89.25 108 ARG B CA 1
ATOM 2050 C C . ARG B 1 108 ? 7.547 17.344 9.766 1 89.25 108 ARG B C 1
ATOM 2052 O O . ARG B 1 108 ? 7.629 16.75 8.688 1 89.25 108 ARG B O 1
ATOM 2059 N N . VAL B 1 109 ? 8.18 18.484 10 1 89.06 109 VAL B N 1
ATOM 2060 C CA . VAL B 1 109 ? 9.062 19.094 9.008 1 89.06 109 VAL B CA 1
ATOM 2061 C C . VAL B 1 109 ? 10.25 18.156 8.742 1 89.06 109 VAL B C 1
ATOM 2063 O O . VAL B 1 109 ? 10.617 17.922 7.59 1 89.06 109 VAL B O 1
ATOM 2066 N N . ARG B 1 110 ? 10.766 17.609 9.812 1 90.81 110 ARG B N 1
ATOM 2067 C CA . ARG B 1 110 ? 11.883 16.688 9.695 1 90.81 110 ARG B CA 1
ATOM 2068 C C . ARG B 1 110 ? 11.477 15.414 8.953 1 90.81 110 ARG B C 1
ATOM 2070 O O . ARG B 1 110 ? 12.234 14.891 8.141 1 90.81 110 ARG B O 1
ATOM 2077 N N . THR B 1 111 ? 10.336 14.93 9.242 1 89 111 THR B N 1
ATOM 2078 C CA . THR B 1 111 ? 9.844 13.711 8.602 1 89 111 THR B CA 1
ATOM 2079 C C . THR B 1 111 ? 9.664 13.93 7.102 1 89 111 THR B C 1
ATOM 2081 O O . THR B 1 111 ? 10.031 13.07 6.297 1 89 111 THR B O 1
ATOM 2084 N N . ARG B 1 112 ? 9.094 15.039 6.77 1 87.56 112 ARG B N 1
ATOM 2085 C CA . ARG B 1 112 ? 8.883 15.352 5.359 1 87.56 112 ARG B CA 1
ATOM 2086 C C . ARG B 1 112 ? 10.211 15.477 4.621 1 87.56 112 ARG B C 1
ATOM 2088 O O . ARG B 1 112 ? 10.367 14.961 3.512 1 87.56 112 ARG B O 1
ATOM 2095 N N . ALA B 1 113 ? 11.125 16.188 5.242 1 91.25 113 ALA B N 1
ATOM 2096 C CA . ALA B 1 113 ? 12.438 16.359 4.637 1 91.25 113 ALA B CA 1
ATOM 2097 C C . ALA B 1 113 ? 13.141 15.016 4.461 1 91.25 113 ALA B C 1
ATOM 2099 O O . ALA B 1 113 ? 13.719 14.742 3.406 1 91.25 113 ALA B O 1
ATOM 2100 N N . ALA B 1 114 ? 13.078 14.203 5.484 1 91.56 114 ALA B N 1
ATOM 2101 C CA . ALA B 1 114 ? 13.703 12.883 5.43 1 91.56 114 ALA B CA 1
ATOM 2102 C C . ALA B 1 114 ? 13.055 12.016 4.355 1 91.56 114 ALA B C 1
ATOM 2104 O O . ALA B 1 114 ? 13.742 11.344 3.588 1 91.56 114 ALA B O 1
ATOM 2105 N N . ALA B 1 115 ? 11.75 12.039 4.305 1 91 115 ALA B N 1
ATOM 2106 C CA . ALA B 1 115 ? 11.031 11.258 3.305 1 91 115 ALA B CA 1
ATOM 2107 C C . ALA B 1 115 ? 11.406 11.695 1.892 1 91 115 ALA B C 1
ATOM 2109 O O . ALA B 1 115 ? 11.633 10.859 1.015 1 91 115 ALA B O 1
ATOM 2110 N N . HIS B 1 116 ? 11.453 12.977 1.725 1 91.88 116 HIS B N 1
ATOM 2111 C CA . HIS B 1 116 ? 11.836 13.516 0.427 1 91.88 116 HIS B CA 1
ATOM 2112 C C . HIS B 1 116 ? 13.227 13.047 0.016 1 91.88 116 HIS B C 1
ATOM 2114 O O . HIS B 1 116 ? 13.438 12.648 -1.133 1 91.88 116 HIS B O 1
ATOM 2120 N N . GLU B 1 117 ? 14.117 13.07 0.93 1 93.12 117 GLU B N 1
ATOM 2121 C CA . GLU B 1 117 ? 15.492 12.656 0.659 1 93.12 117 GLU B CA 1
ATOM 2122 C C . GLU B 1 117 ? 15.57 11.18 0.305 1 93.12 117 GLU B C 1
ATOM 2124 O O . GLU B 1 117 ? 16.281 10.789 -0.628 1 93.12 117 GLU B O 1
ATOM 2129 N N . ILE B 1 118 ? 14.883 10.359 1.027 1 92 118 ILE B N 1
ATOM 2130 C CA . ILE B 1 118 ? 14.883 8.922 0.794 1 92 118 ILE B CA 1
ATOM 2131 C C . ILE B 1 118 ? 14.297 8.617 -0.582 1 92 118 ILE B C 1
ATOM 2133 O O . ILE B 1 118 ? 14.867 7.848 -1.354 1 92 118 ILE B O 1
ATOM 2137 N N . VAL B 1 119 ? 13.172 9.281 -0.862 1 94 119 VAL B N 1
ATOM 2138 C CA . VAL B 1 119 ? 12.484 9.07 -2.133 1 94 119 VAL B CA 1
ATOM 2139 C C . VAL B 1 119 ? 13.398 9.492 -3.285 1 94 119 VAL B C 1
ATOM 2141 O O . VAL B 1 119 ? 13.547 8.758 -4.266 1 94 119 VAL B O 1
ATOM 2144 N N . GLN B 1 120 ? 14.008 10.602 -3.129 1 93.62 120 GLN B N 1
ATOM 2145 C CA . GLN B 1 120 ? 14.891 11.109 -4.176 1 93.62 120 GLN B CA 1
ATOM 2146 C C . GLN B 1 120 ? 16.094 10.195 -4.367 1 93.62 120 GLN B C 1
ATOM 2148 O O . GLN B 1 120 ? 16.5 9.93 -5.496 1 93.62 120 GLN B O 1
ATOM 2153 N N . ALA B 1 121 ? 16.656 9.711 -3.295 1 92.25 121 ALA B N 1
ATOM 2154 C CA . ALA B 1 121 ? 17.844 8.867 -3.346 1 92.25 121 ALA B CA 1
ATOM 2155 C C . ALA B 1 121 ? 17.547 7.547 -4.059 1 92.25 121 ALA B C 1
ATOM 2157 O O . ALA B 1 121 ? 18.406 7.02 -4.777 1 92.25 121 ALA B O 1
ATOM 2158 N N . HIS B 1 122 ? 16.375 7.059 -3.957 1 91.88 122 HIS B N 1
ATOM 2159 C CA . HIS B 1 122 ? 16.078 5.715 -4.449 1 91.88 122 HIS B CA 1
ATOM 2160 C C . HIS B 1 122 ? 15.344 5.766 -5.781 1 91.88 122 HIS B C 1
ATOM 2162 O O . HIS B 1 122 ? 15.469 4.852 -6.598 1 91.88 122 HIS B O 1
ATOM 2168 N N . PHE B 1 123 ? 14.594 6.836 -6 1 94.25 123 PHE B N 1
ATOM 2169 C CA . PHE B 1 123 ? 13.711 6.824 -7.16 1 94.25 123 PHE B CA 1
ATOM 2170 C C . PHE B 1 123 ? 13.93 8.062 -8.023 1 94.25 123 PHE B C 1
ATOM 2172 O O . PHE B 1 123 ? 13.203 8.289 -8.984 1 94.25 123 PHE B O 1
ATOM 2179 N N . GLY B 1 124 ? 14.844 8.883 -7.66 1 93.44 124 GLY B N 1
ATOM 2180 C CA . GLY B 1 124 ? 15.125 10.117 -8.375 1 93.44 124 GLY B CA 1
ATOM 2181 C C . GLY B 1 124 ? 15.555 9.883 -9.812 1 93.44 124 GLY B C 1
ATOM 2182 O O . GLY B 1 124 ? 15.531 10.812 -10.625 1 93.44 124 GLY B O 1
ATOM 2183 N N . HIS B 1 125 ? 15.922 8.664 -10.203 1 92.69 125 HIS B N 1
ATOM 2184 C CA . HIS B 1 125 ? 16.375 8.328 -11.547 1 92.69 125 HIS B CA 1
ATOM 2185 C C . HIS B 1 125 ? 15.188 8.141 -12.492 1 92.69 125 HIS B C 1
ATOM 2187 O O . HIS B 1 125 ? 15.367 8.086 -13.711 1 92.69 125 HIS B O 1
ATOM 2193 N N . LEU B 1 126 ? 14.008 8.039 -11.977 1 94.12 126 LEU B N 1
ATOM 2194 C CA . LEU B 1 126 ? 12.828 7.859 -12.82 1 94.12 126 LEU B CA 1
ATOM 2195 C C . LEU B 1 126 ? 12.609 9.07 -13.727 1 94.12 126 LEU B C 1
ATOM 2197 O O . LEU B 1 126 ? 12.773 10.211 -13.289 1 94.12 126 LEU B O 1
ATOM 2201 N N . PRO B 1 127 ? 12.297 8.82 -14.984 1 94.31 127 PRO B N 1
ATOM 2202 C CA . PRO B 1 127 ? 12.062 9.938 -15.906 1 94.31 127 PRO B CA 1
ATOM 2203 C C . PRO B 1 127 ? 10.938 10.859 -15.445 1 94.31 127 PRO B C 1
ATOM 2205 O O . PRO B 1 127 ? 9.82 10.398 -15.188 1 94.31 127 PRO B O 1
ATOM 2208 N N . PRO B 1 128 ? 11.203 12.133 -15.383 1 94.81 128 PRO B N 1
ATOM 2209 C CA . PRO B 1 128 ? 10.203 13.094 -14.898 1 94.81 128 PRO B CA 1
ATOM 2210 C C . PRO B 1 128 ? 8.891 13.023 -15.672 1 94.81 128 PRO B C 1
ATOM 2212 O O . PRO B 1 128 ? 7.816 13.195 -15.094 1 94.81 128 PRO B O 1
ATOM 2215 N N . ALA B 1 129 ? 8.961 12.75 -16.938 1 95.5 129 ALA B N 1
ATOM 2216 C CA . ALA B 1 129 ? 7.758 12.672 -17.766 1 95.5 129 ALA B CA 1
ATOM 2217 C C . ALA B 1 129 ? 6.875 11.508 -17.328 1 95.5 129 ALA B C 1
ATOM 2219 O O . ALA B 1 129 ? 5.648 11.617 -17.328 1 95.5 129 ALA B O 1
ATOM 2220 N N . GLN B 1 130 ? 7.492 10.406 -16.969 1 96.06 130 GLN B N 1
ATOM 2221 C CA . GLN B 1 130 ? 6.746 9.242 -16.516 1 96.06 130 GLN B CA 1
ATOM 2222 C C . GLN B 1 130 ? 6.152 9.477 -15.125 1 96.06 130 GLN B C 1
ATOM 2224 O O . GLN B 1 130 ? 5.023 9.062 -14.852 1 96.06 130 GLN B O 1
ATOM 2229 N N . VAL B 1 131 ? 6.914 10.164 -14.312 1 97.06 131 VAL B N 1
ATOM 2230 C CA . VAL B 1 131 ? 6.434 10.516 -12.977 1 97.06 131 VAL B CA 1
ATOM 2231 C C . VAL B 1 131 ? 5.203 11.406 -13.086 1 97.06 131 VAL B C 1
ATOM 2233 O O . VAL B 1 131 ? 4.176 11.141 -12.461 1 97.06 131 VAL B O 1
ATOM 2236 N N . HIS B 1 132 ? 5.324 12.359 -13.914 1 96.75 132 HIS B N 1
ATOM 2237 C CA . HIS B 1 132 ? 4.219 13.297 -14.109 1 96.75 132 HIS B CA 1
ATOM 2238 C C . HIS B 1 132 ? 2.986 12.586 -14.656 1 96.75 132 HIS B C 1
ATOM 2240 O O . HIS B 1 132 ? 1.875 12.797 -14.164 1 96.75 132 HIS B O 1
ATOM 2246 N N . ALA B 1 133 ? 3.145 11.75 -15.664 1 96.69 133 ALA B N 1
ATOM 2247 C CA . ALA B 1 133 ? 2.035 11.023 -16.281 1 96.69 133 ALA B CA 1
ATOM 2248 C C . ALA B 1 133 ? 1.345 10.109 -15.273 1 96.69 133 ALA B C 1
ATOM 2250 O O . ALA B 1 133 ? 0.115 10.047 -15.227 1 96.69 133 ALA B O 1
ATOM 2251 N N . THR B 1 134 ? 2.152 9.43 -14.492 1 97.75 134 THR B N 1
ATOM 2252 C CA . THR B 1 134 ? 1.607 8.484 -13.523 1 97.75 134 THR B CA 1
ATOM 2253 C C . THR B 1 134 ? 0.868 9.227 -12.414 1 97.75 134 THR B C 1
ATOM 2255 O O . THR B 1 134 ? -0.241 8.844 -12.031 1 97.75 134 THR B O 1
ATOM 2258 N N . LEU B 1 135 ? 1.471 10.305 -11.906 1 97.25 135 LEU B N 1
ATOM 2259 C CA . LEU B 1 135 ? 0.833 11.109 -10.867 1 97.25 135 LEU B CA 1
ATOM 2260 C C . LEU B 1 135 ? -0.5 11.664 -11.352 1 97.25 135 LEU B C 1
ATOM 2262 O O . LEU B 1 135 ? -1.51 11.57 -10.648 1 97.25 135 LEU B O 1
ATOM 2266 N N . THR B 1 136 ? -0.503 12.203 -12.531 1 97.06 136 THR B N 1
ATOM 2267 C CA . THR B 1 136 ? -1.709 12.789 -13.102 1 97.06 136 THR B CA 1
ATOM 2268 C C . THR B 1 136 ? -2.807 11.742 -13.242 1 97.06 136 THR B C 1
ATOM 2270 O O . THR B 1 136 ? -3.965 12 -12.906 1 97.06 136 THR B O 1
ATOM 2273 N N . ALA B 1 137 ? -2.471 10.586 -13.742 1 97.5 137 ALA B N 1
ATOM 2274 C CA . ALA B 1 137 ? -3.434 9.492 -13.906 1 97.5 137 ALA B CA 1
ATOM 2275 C C . ALA B 1 137 ? -4.004 9.062 -12.555 1 97.5 137 ALA B C 1
ATOM 2277 O O . ALA B 1 137 ? -5.207 8.828 -12.43 1 97.5 137 ALA B O 1
ATOM 2278 N N . LEU B 1 138 ? -3.113 8.945 -11.57 1 96.81 138 LEU B N 1
ATOM 2279 C CA . LEU B 1 138 ? -3.541 8.539 -10.234 1 96.81 138 LEU B CA 1
ATOM 2280 C C . LEU B 1 138 ? -4.492 9.57 -9.633 1 96.81 138 LEU B C 1
ATOM 2282 O O . LEU B 1 138 ? -5.504 9.211 -9.023 1 96.81 138 LEU B O 1
ATOM 2286 N N . GLU B 1 139 ? -4.18 10.828 -9.773 1 93.88 139 GLU B N 1
ATOM 2287 C CA . GLU B 1 139 ? -5.016 11.906 -9.234 1 93.88 139 GLU B CA 1
ATOM 2288 C C . GLU B 1 139 ? -6.391 11.914 -9.898 1 93.88 139 GLU B C 1
ATOM 2290 O O . GLU B 1 139 ? -7.406 12.102 -9.227 1 93.88 139 GLU B O 1
ATOM 2295 N N . ARG B 1 140 ? -6.418 11.734 -11.172 1 94.19 140 ARG B N 1
ATOM 2296 C CA . ARG B 1 140 ? -7.684 11.672 -11.898 1 94.19 140 ARG B CA 1
ATOM 2297 C C . ARG B 1 140 ? -8.523 10.492 -11.422 1 94.19 140 ARG B C 1
ATOM 2299 O O . ARG B 1 140 ? -9.742 10.617 -11.242 1 94.19 140 ARG B O 1
ATOM 2306 N N . LEU B 1 141 ? -7.895 9.367 -11.234 1 94.69 141 LEU B N 1
ATOM 2307 C CA . LEU B 1 141 ? -8.586 8.172 -10.758 1 94.69 141 LEU B CA 1
ATOM 2308 C C . LEU B 1 141 ? -9.156 8.391 -9.359 1 94.69 141 LEU B C 1
ATOM 2310 O O . LEU B 1 141 ? -10.297 8.016 -9.086 1 94.69 141 LEU B O 1
ATOM 2314 N N . GLU B 1 142 ? -8.367 8.984 -8.477 1 89.88 142 GLU B N 1
ATOM 2315 C CA . GLU B 1 142 ? -8.805 9.25 -7.113 1 89.88 142 GLU B CA 1
ATOM 2316 C C . GLU B 1 142 ? -10.016 10.172 -7.086 1 89.88 142 GLU B C 1
ATOM 2318 O O . GLU B 1 142 ? -10.914 10 -6.254 1 89.88 142 GLU B O 1
ATOM 2323 N N . ALA B 1 143 ? -10.023 11.133 -7.918 1 88 143 ALA B N 1
ATOM 2324 C CA . ALA B 1 143 ? -11.156 12.047 -8.008 1 88 143 ALA B CA 1
ATOM 2325 C C . ALA B 1 143 ? -12.445 11.305 -8.352 1 88 143 ALA B C 1
ATOM 2327 O O . ALA B 1 143 ? -13.531 11.695 -7.922 1 88 143 ALA B O 1
ATOM 2328 N N . SER B 1 144 ? -12.281 10.258 -9.078 1 89.19 144 SER B N 1
ATOM 2329 C CA . SER B 1 144 ? -13.438 9.461 -9.492 1 89.19 144 SER B CA 1
ATOM 2330 C C . SER B 1 144 ? -13.875 8.508 -8.383 1 89.19 144 SER B C 1
ATOM 2332 O O . SER B 1 144 ? -14.977 7.957 -8.43 1 89.19 144 SER B O 1
ATOM 2334 N N . LEU B 1 145 ? -12.945 8.141 -7.441 1 84.94 145 LEU B N 1
ATOM 2335 C CA . LEU B 1 145 ? -13.266 7.273 -6.316 1 84.94 145 LEU B CA 1
ATOM 2336 C C . LEU B 1 145 ? -14.172 7.988 -5.316 1 84.94 145 LEU B C 1
ATOM 2338 O O . LEU B 1 145 ? -15.023 7.363 -4.68 1 84.94 145 LEU B O 1
ATOM 2342 N N . ALA B 1 146 ? -13.883 9.242 -4.91 1 67.69 146 ALA B N 1
ATOM 2343 C CA . ALA B 1 146 ? -14.609 10.07 -3.943 1 67.69 146 ALA B CA 1
ATOM 2344 C C . ALA B 1 146 ? -16.062 10.281 -4.375 1 67.69 146 ALA B C 1
ATOM 2346 O O . ALA B 1 146 ? -16.906 10.664 -3.564 1 67.69 146 ALA B O 1
ATOM 2347 N N . LEU B 1 147 ? -16.344 10.109 -5.605 1 55.69 147 LEU B N 1
ATOM 2348 C CA . LEU B 1 147 ? -17.688 10.43 -6.055 1 55.69 147 LEU B CA 1
ATOM 2349 C C . LEU B 1 147 ? -18.703 9.422 -5.504 1 55.69 147 LEU B C 1
ATOM 2351 O O . LEU B 1 147 ? -18.5 8.211 -5.625 1 55.69 147 LEU B O 1
ATOM 2355 N N . PRO B 1 148 ? -19.5 9.773 -4.5 1 49.28 148 PRO B N 1
ATOM 2356 C CA . PRO B 1 148 ? -20.562 8.93 -3.971 1 49.28 148 PRO B CA 1
ATOM 2357 C C . PRO B 1 148 ? -21.312 8.172 -5.062 1 49.28 148 PRO B C 1
ATOM 2359 O O . PRO B 1 148 ? -21.438 8.664 -6.188 1 49.28 148 PRO B O 1
ATOM 2362 N N . GLN B 1 149 ? -21.203 6.805 -5.047 1 46.78 149 GLN B N 1
ATOM 2363 C CA . GLN B 1 149 ? -22.016 6.023 -5.969 1 46.78 149 GLN B CA 1
ATOM 2364 C C . GLN B 1 149 ? -23.328 6.738 -6.289 1 46.78 149 GLN B C 1
ATOM 2366 O O . GLN B 1 149 ? -23.891 6.57 -7.375 1 46.78 149 GLN B O 1
ATOM 2371 N N . ASP B 1 150 ? -23.891 7.305 -5.324 1 42.88 150 ASP B N 1
ATOM 2372 C CA . ASP B 1 150 ? -25.234 7.875 -5.438 1 42.88 150 ASP B CA 1
ATOM 2373 C C . ASP B 1 150 ? -25.266 8.977 -6.492 1 42.88 150 ASP B C 1
ATOM 2375 O O . ASP B 1 150 ? -26.312 9.242 -7.086 1 42.88 150 ASP B O 1
ATOM 2379 N N . GLN B 1 151 ? -24.281 9.68 -6.555 1 41.53 151 GLN B N 1
ATOM 2380 C CA . GLN B 1 151 ? -24.484 10.773 -7.5 1 41.53 151 GLN B CA 1
ATOM 2381 C C . GLN B 1 151 ? -24.547 10.258 -8.938 1 41.53 151 GLN B C 1
ATOM 2383 O O . GLN B 1 151 ? -24.859 11.008 -9.859 1 41.53 151 GLN B O 1
ATOM 2388 N N . GLN B 1 152 ? -23.922 9.203 -9.219 1 40.03 152 GLN B N 1
ATOM 2389 C CA . GLN B 1 152 ? -24.234 8.766 -10.578 1 40.03 152 GLN B CA 1
ATOM 2390 C C . GLN B 1 152 ? -25.719 8.461 -10.734 1 40.03 152 GLN B C 1
ATOM 2392 O O . GLN B 1 152 ? -26.25 8.477 -11.852 1 40.03 152 GLN B O 1
ATOM 2397 N N . SER B 1 153 ? -26.312 7.984 -9.695 1 41.94 153 SER B N 1
ATOM 2398 C CA . SER B 1 153 ? -27.75 7.758 -9.852 1 41.94 153 SER B CA 1
ATOM 2399 C C . SER B 1 153 ? -28.5 9.07 -10.023 1 41.94 153 SER B C 1
ATOM 2401 O O . SER B 1 153 ? -29.594 9.102 -10.609 1 41.94 153 SER B O 1
ATOM 2403 N N . LEU B 1 154 ? -28.062 10.039 -9.367 1 40.19 154 LEU B N 1
ATOM 2404 C CA . LEU B 1 154 ? -28.875 11.25 -9.43 1 40.19 154 LEU B CA 1
ATOM 2405 C C . LEU B 1 154 ? -28.828 11.875 -10.82 1 40.19 154 LEU B C 1
ATOM 2407 O O . LEU B 1 154 ? -29.797 12.477 -11.266 1 40.19 154 LEU B O 1
ATOM 2411 N N . GLU B 1 155 ? -27.719 11.75 -11.438 1 43.06 155 GLU B N 1
ATOM 2412 C CA . GLU B 1 155 ? -27.75 12.406 -12.734 1 43.06 155 GLU B CA 1
ATOM 2413 C C . GLU B 1 155 ? -28.578 11.617 -13.75 1 43.06 155 GLU B C 1
ATOM 2415 O O . GLU B 1 155 ? -29.047 12.172 -14.742 1 43.06 155 GLU B O 1
ATOM 2420 N N . GLU B 1 156 ? -28.688 10.305 -13.555 1 45.62 156 GLU B N 1
ATOM 2421 C CA . GLU B 1 156 ? -29.547 9.602 -14.492 1 45.62 156 GLU B CA 1
ATOM 2422 C C . GLU B 1 156 ? -31.016 9.867 -14.195 1 45.62 156 GLU B C 1
ATOM 2424 O O . GLU B 1 156 ? -31.875 9.703 -15.062 1 45.62 156 GLU B O 1
ATOM 2429 N N . VAL B 1 157 ? -31.375 10.047 -12.906 1 40.72 157 VAL B N 1
ATOM 2430 C CA . VAL B 1 157 ? -32.812 10.25 -12.688 1 40.72 157 VAL B CA 1
ATOM 2431 C C . VAL B 1 157 ? -33.219 11.641 -13.164 1 40.72 157 VAL B C 1
ATOM 2433 O O . VAL B 1 157 ? -34.406 11.906 -13.375 1 40.72 157 VAL B O 1
ATOM 2436 N N . SER B 1 158 ? -32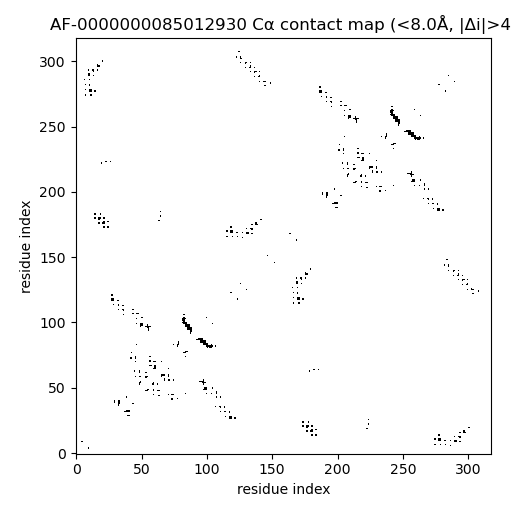.344 12.547 -12.875 1 42.28 158 SER B N 1
ATOM 2437 C CA . SER B 1 158 ? -32.844 13.867 -13.25 1 42.28 158 SER B CA 1
ATOM 2438 C C . SER B 1 158 ? -32.75 14.078 -14.758 1 42.28 158 SER B C 1
ATOM 2440 O O . SER B 1 158 ? -33.25 15.086 -15.281 1 42.28 158 SER B O 1
ATOM 2442 N N . ALA B 1 159 ? -32.062 13.109 -15.453 1 36.88 159 ALA B N 1
ATOM 2443 C CA . ALA B 1 159 ? -32.312 13.305 -16.891 1 36.88 159 ALA B CA 1
ATOM 2444 C C . ALA B 1 159 ? -33.562 12.555 -17.344 1 36.88 159 ALA B C 1
ATOM 2446 O O . ALA B 1 159 ? -33.781 11.414 -16.938 1 36.88 159 ALA B O 1
#

Sequence (318 aa):
MSSSPSPSDELYALVRQTLRLSRRFRQVLDEPLEQAVNLNTKEVLVLGAVMDGFDTPGAVAEHHRLPAPTVTRIVSKLAGQGLLERISDPADLRRQRLRLTPAGEAARVRTRAAAHEIVQAHFGHLPPAQVHATLTALERLEASLALPQDQQSLEEVSAMSSSPSPSDELYALVRQTLRLSRRFRQVLDEPLEQAVNLNTKEVLVLGAVMDGFDTPGAVAEHHRLPAPTVTRIVSKLAGQGLLERISDPADLRRQRLRLTPAGEAARVRTRAAAHEIVQAHFGHLPPAQVHATLTALERLEASLALPQDQQSLEEVSA

Radius of gyration: 22.23 Å; Cα contacts (8 Å, |Δi|>4): 360; chains: 2; bounding box: 63×67×55 Å

Secondary structure (DSSP, 8-state):
------HHHHHHHHHHHHHHHHHHHHHHHHHHHHHHHS--HHHHHHHHHHHTT--SHHHHHHHHT--HHHHHHHHHHHHHTTSEEEEE-SS-TT-EEEEE-HHHHHHHHHHHHHHHHHHHHHHTTS-HHHHHHHHHHHHHHHHHHSS-HHHHHHHHH--/------HHHHHHHHHHHHHHHHHHHHHHHHHHHHHHHS--HHHHHHHHHHHTT--SHHHHHHHHT--HHHHHHHHHHHHHTTSEEEEE-SS-TT-EEEEE-HHHHHHHHHHHHHHHHHHHHHHTTS-HHHHHHHHHHHHHHHHHHSS-HHHHHHHHHH-

pLDDT: mean 84.67, std 15.7, range [32.06, 97.75]

Nearest PDB structures (foldseek):
  2yr2-assembly1_A  TM=8.385E-01  e=5.045E-08  Sulfurisphaera tokodaii
  6pco-assembly2_C  TM=7.996E-01  e=4.445E-08  Bordetella bronchiseptica
  3f3x-assembly1_A-2  TM=8.849E-01  e=3.364E-07  Saccharolobus solfataricus
  4fht-assembly1_A  TM=6.884E-01  e=8.368E-08  Streptomyces coelicolor A3(2)
  4zzl-assembly1_A  TM=6.733E-01  e=1.904E-07  Pseudomonas aeruginosa

Foldseek 3Di:
DPPDQDPVRVVVVVVVVVVVVVVVLCVQQAPQLCVQQVDGPVLLQLLVQVVVPQWALVSSCVVVVHDSVVSVVSQVVCVVVVQKDWDQDPVHNPGTTIHGDPNVVVSNVRSVVSRVVSCCVVPVPDDPVVVVVVVVVVVVVVVVVPPPPVVVVVVVVVD/DPPDQDPVRVVVVVVVVVVVVVVVLCVQQAPQLCVQQVDGPVLLQLLVQVVVPQWALVSSCVVVVHDSVVSVVSQVVCVVVVQKDWDQDPVHNPGTTIHGDPNVVVSNVRSVVSRVVSCCVPPVPDDPVVVVVVVVVVVVVVVVVPPPPVVVVVVVVVD